Protein AF-A0A8S8YMD8-F1 (afdb_monomer)

Solvent-accessible surface area (backbone atoms only — not comparable to full-atom values): 17258 Å² total; per-residue (Å²): 132,67,60,72,62,53,52,51,56,40,32,57,71,50,72,46,97,69,80,52,96,62,76,87,80,75,100,67,74,58,18,79,80,52,62,78,76,65,63,56,61,54,49,46,31,32,65,52,72,49,71,72,47,75,28,52,27,56,71,46,77,35,36,47,41,74,41,60,60,48,33,34,64,67,26,74,32,57,51,68,61,40,36,75,75,64,51,51,42,28,77,85,70,44,75,53,79,56,45,82,48,50,27,71,52,55,54,47,40,30,26,42,23,52,86,46,36,69,57,50,46,37,50,41,51,39,51,23,51,44,28,40,50,74,65,75,39,77,66,78,64,86,53,87,50,65,71,62,48,46,69,43,54,26,30,39,34,25,71,86,32,34,50,16,34,46,30,28,31,66,34,36,23,91,48,87,34,27,37,28,16,48,64,43,41,19,65,42,74,46,86,58,87,78,43,59,33,29,45,27,50,40,66,46,46,71,76,38,48,40,80,64,4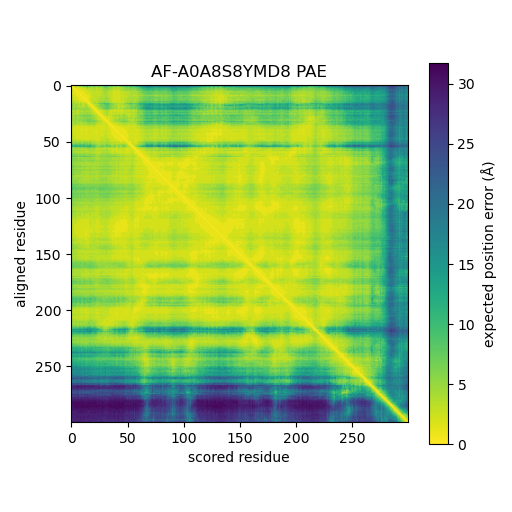9,27,37,63,54,93,70,39,64,41,58,35,72,80,39,73,42,81,70,85,56,77,89,80,38,51,71,68,56,30,64,42,75,69,55,96,66,83,54,68,68,54,62,58,43,48,78,78,46,81,55,77,91,73,48,95,64,77,67,52,23,47,61,76,28,64,88,38,70,95,72,76,93,81,75,95,64,96,70,83,41,70,47,74,68,73,81,116

Mean predicted aligned error: 7.94 Å

Radius of gyration: 22.93 Å; Cα contacts (8 Å, |Δi|>4): 533; chains: 1; bounding box: 64×42×67 Å

Structure (mmCIF, N/CA/C/O backbone):
data_AF-A0A8S8YMD8-F1
#
_entry.id   AF-A0A8S8YMD8-F1
#
loop_
_atom_site.group_PDB
_atom_site.id
_atom_site.type_symbol
_atom_site.label_atom_id
_atom_site.label_alt_id
_atom_site.label_comp_id
_atom_site.label_asym_id
_atom_site.label_entity_id
_atom_site.label_seq_id
_atom_site.pdbx_PDB_ins_code
_atom_site.Cartn_x
_atom_site.Cartn_y
_atom_site.Cartn_z
_atom_site.occupancy
_atom_site.B_iso_or_equiv
_atom_site.auth_seq_id
_atom_site.auth_comp_id
_atom_site.auth_asym_id
_atom_site.auth_atom_id
_atom_site.pdbx_PDB_model_num
ATOM 1 N N . MET A 1 1 ? -18.764 9.727 31.401 1.00 69.31 1 MET A N 1
ATOM 2 C CA . MET A 1 1 ? -19.142 8.765 30.343 1.00 69.31 1 MET A CA 1
ATOM 3 C C . MET A 1 1 ? -18.826 7.371 30.867 1.00 69.31 1 MET A C 1
ATOM 5 O O . MET A 1 1 ? -17.682 7.151 31.248 1.00 69.31 1 MET A O 1
ATOM 9 N N . ASN A 1 2 ? -19.813 6.477 30.976 1.00 86.38 2 ASN A N 1
ATOM 10 C CA . ASN A 1 2 ? -19.586 5.106 31.447 1.00 86.38 2 ASN A CA 1
ATOM 11 C C . ASN A 1 2 ? -19.043 4.253 30.288 1.00 86.38 2 ASN A C 1
ATOM 13 O O . ASN A 1 2 ? -19.801 3.655 29.530 1.00 86.38 2 ASN A O 1
ATOM 17 N N . ILE A 1 3 ? -17.722 4.285 30.088 1.00 84.50 3 ILE A N 1
ATOM 18 C CA . ILE A 1 3 ? -17.068 3.613 28.953 1.00 84.50 3 ILE A CA 1
ATOM 19 C C . ILE A 1 3 ? -17.311 2.092 28.960 1.00 84.50 3 ILE A C 1
ATOM 21 O O . ILE A 1 3 ? -17.648 1.572 27.898 1.00 84.50 3 ILE A O 1
ATOM 25 N N . PRO A 1 4 ? -17.196 1.371 30.097 1.00 86.56 4 PRO A N 1
ATOM 26 C CA . PRO A 1 4 ? -17.475 -0.066 30.137 1.00 86.56 4 PRO A CA 1
ATOM 27 C C . PRO A 1 4 ? -18.871 -0.447 29.628 1.00 86.56 4 PRO A C 1
ATOM 29 O O . PRO A 1 4 ? -18.996 -1.340 28.797 1.00 86.56 4 PRO A O 1
ATOM 32 N N . GLU A 1 5 ? -19.909 0.264 30.066 1.00 90.06 5 GLU A N 1
ATOM 33 C CA . GLU A 1 5 ? -21.299 0.008 29.659 1.00 90.06 5 GLU A CA 1
ATOM 34 C C . GLU A 1 5 ? -21.533 0.304 28.170 1.00 90.06 5 GLU A C 1
ATOM 36 O O . GLU A 1 5 ? -22.201 -0.453 27.459 1.00 90.06 5 GLU A O 1
ATOM 41 N N . LEU A 1 6 ? -20.924 1.383 27.667 1.00 91.12 6 LEU A N 1
ATOM 42 C CA . LEU A 1 6 ? -21.002 1.744 26.256 1.00 91.12 6 LEU A CA 1
ATOM 43 C C . LEU A 1 6 ? -20.314 0.689 25.376 1.00 91.12 6 LEU A C 1
ATOM 45 O O . LEU A 1 6 ? -20.875 0.279 24.361 1.00 91.12 6 LEU A O 1
ATOM 49 N N . LEU A 1 7 ? -19.127 0.220 25.778 1.00 90.81 7 LEU A N 1
ATOM 50 C CA . LEU A 1 7 ? -18.408 -0.851 25.083 1.00 90.81 7 LEU A CA 1
ATOM 51 C C . LEU A 1 7 ? -19.203 -2.156 25.079 1.00 90.81 7 LEU A C 1
ATOM 53 O O . LEU A 1 7 ? -19.237 -2.830 24.054 1.00 90.81 7 LEU A O 1
ATOM 57 N N . GLU A 1 8 ? -19.874 -2.484 26.181 1.00 90.75 8 GLU A N 1
ATOM 58 C CA . GLU A 1 8 ? -20.701 -3.686 26.277 1.00 90.75 8 GLU A CA 1
ATOM 59 C C . GLU A 1 8 ? -21.918 -3.616 25.347 1.00 90.75 8 GLU A C 1
ATOM 61 O O . GLU A 1 8 ? -22.181 -4.544 24.582 1.00 90.75 8 GLU A O 1
ATOM 66 N N . THR A 1 9 ? -22.589 -2.463 25.301 1.00 93.69 9 THR A N 1
ATOM 67 C CA . THR A 1 9 ? -23.687 -2.214 24.354 1.00 93.69 9 THR A CA 1
ATOM 68 C C . THR A 1 9 ? -23.217 -2.368 22.903 1.00 93.69 9 THR A C 1
ATOM 70 O O . THR A 1 9 ? -23.894 -2.985 22.077 1.00 93.69 9 THR A O 1
ATOM 73 N N . LYS A 1 10 ? -22.032 -1.833 22.575 1.00 93.75 10 LYS A N 1
ATOM 74 C CA . LYS A 1 10 ? -21.455 -1.940 21.227 1.00 93.75 10 LYS A CA 1
ATOM 75 C C . LYS A 1 10 ? -21.003 -3.359 20.887 1.00 93.75 10 LYS A C 1
ATOM 77 O O . LYS A 1 10 ? -21.210 -3.790 19.756 1.00 93.75 10 LYS A O 1
ATOM 82 N N . ARG A 1 11 ? -20.446 -4.102 21.849 1.00 93.50 11 ARG A N 1
ATOM 83 C CA . ARG A 1 11 ? -20.097 -5.525 21.702 1.00 93.50 11 ARG A CA 1
ATOM 84 C C . ARG A 1 11 ? -21.321 -6.341 21.288 1.00 93.50 11 ARG A C 1
ATOM 86 O O . ARG A 1 11 ? -21.233 -7.105 20.329 1.00 93.50 11 ARG A O 1
ATOM 93 N N . ILE A 1 12 ? -22.438 -6.162 21.998 1.00 93.00 12 ILE A N 1
ATOM 94 C CA . ILE A 1 12 ? -23.692 -6.879 21.731 1.00 93.00 12 ILE A CA 1
ATOM 95 C C . ILE A 1 12 ? -24.196 -6.553 20.325 1.00 93.00 12 ILE A C 1
ATOM 97 O O . ILE A 1 12 ? -24.511 -7.468 19.571 1.00 93.00 12 ILE A O 1
ATOM 101 N N . LYS A 1 13 ? -24.196 -5.268 19.940 1.00 93.06 13 LYS A N 1
ATOM 102 C CA . LYS A 1 13 ? -24.608 -4.842 18.594 1.00 93.06 13 LYS A CA 1
ATOM 103 C C . LYS A 1 13 ? -23.768 -5.491 17.486 1.00 93.06 13 LYS A C 1
ATOM 105 O O . LYS A 1 13 ? -24.308 -5.837 16.447 1.00 93.06 13 LYS A O 1
ATOM 110 N N . LEU A 1 14 ? -22.468 -5.673 17.716 1.00 93.06 14 LEU A N 1
ATOM 111 C CA . LEU A 1 14 ? -21.560 -6.332 16.773 1.00 93.06 14 LEU A CA 1
ATOM 112 C C . LEU A 1 14 ? -21.661 -7.868 16.777 1.00 93.06 14 LEU A C 1
ATOM 114 O O . LEU A 1 14 ? -20.951 -8.515 16.006 1.00 93.06 14 LEU A O 1
ATOM 118 N N . GLY A 1 15 ? -22.467 -8.469 17.660 1.00 92.25 15 GLY A N 1
ATOM 119 C CA . GLY A 1 15 ? -22.570 -9.924 17.793 1.00 92.25 15 GLY A CA 1
ATOM 120 C C . GLY A 1 15 ? -21.247 -10.587 18.193 1.00 92.25 15 GLY A C 1
ATOM 121 O O . GLY A 1 15 ? -20.893 -11.636 17.656 1.00 92.25 15 GLY A O 1
ATOM 122 N N . LEU A 1 16 ? -20.461 -9.939 19.060 1.00 91.06 16 LEU A N 1
ATOM 123 C CA . LEU A 1 16 ? -19.185 -10.467 19.561 1.00 91.06 16 LEU A CA 1
ATOM 124 C C . LEU A 1 16 ? -19.374 -11.082 20.945 1.00 91.06 16 LEU A C 1
ATOM 126 O O . LEU A 1 16 ? -19.972 -10.444 21.798 1.00 91.06 16 LEU A O 1
ATOM 130 N N . ASP A 1 17 ? -18.784 -12.241 21.238 1.00 88.88 17 ASP A N 1
ATOM 131 C CA . ASP A 1 17 ? -18.955 -12.892 22.552 1.00 88.88 17 ASP A CA 1
ATOM 132 C C . ASP A 1 17 ? -18.272 -12.146 23.704 1.00 88.88 17 ASP A C 1
ATOM 134 O O . ASP A 1 17 ? -18.753 -12.142 24.834 1.00 88.88 17 ASP A O 1
ATOM 138 N N . ARG A 1 18 ? -17.133 -11.500 23.430 1.00 88.00 18 ARG A N 1
ATOM 139 C CA . ARG A 1 18 ? -16.307 -10.826 24.443 1.00 88.00 18 ARG A CA 1
ATOM 140 C C . ARG A 1 18 ? -15.672 -9.550 23.913 1.00 88.00 18 ARG A C 1
ATOM 142 O O . ARG A 1 18 ? -15.283 -9.481 22.747 1.00 88.00 18 ARG A O 1
ATOM 149 N N . ILE A 1 19 ? -15.494 -8.568 24.796 1.00 85.56 19 ILE A N 1
ATOM 150 C CA . ILE A 1 19 ? -14.665 -7.389 24.517 1.00 85.56 19 ILE A CA 1
ATOM 151 C C . ILE A 1 19 ? -13.187 -7.832 24.457 1.00 85.56 19 ILE A C 1
ATOM 153 O O . ILE A 1 19 ? -12.755 -8.652 25.277 1.00 85.56 19 ILE A O 1
ATOM 157 N N . PRO A 1 20 ? -12.379 -7.311 23.514 1.00 87.56 20 PRO A N 1
ATOM 158 C CA . PRO A 1 20 ? -10.939 -7.547 23.490 1.00 87.56 20 PRO A CA 1
ATOM 159 C C . PRO A 1 20 ? -10.263 -7.158 24.810 1.00 87.56 20 PRO A C 1
ATOM 161 O O . PRO A 1 20 ? -10.553 -6.114 25.390 1.00 87.56 20 PRO A O 1
ATOM 164 N N . LYS A 1 21 ? -9.288 -7.960 25.261 1.00 83.56 21 LYS A N 1
ATOM 165 C CA . LYS A 1 21 ? -8.587 -7.749 26.547 1.00 83.56 21 LYS A CA 1
ATOM 166 C C . LYS A 1 21 ? -7.933 -6.368 26.676 1.00 83.56 21 LYS A C 1
ATOM 168 O O . LYS A 1 21 ? -7.736 -5.884 27.786 1.00 83.56 21 LYS A O 1
ATOM 173 N N . LYS A 1 22 ? -7.527 -5.766 25.556 1.00 86.94 22 LYS A N 1
ATOM 174 C CA . LYS A 1 22 ? -6.898 -4.444 25.503 1.00 86.94 22 LYS A CA 1
ATOM 175 C C . LYS A 1 22 ? -7.609 -3.601 24.454 1.00 86.94 22 LYS A C 1
ATOM 177 O O . LYS A 1 22 ? -7.492 -3.879 23.268 1.00 86.94 22 LYS A O 1
ATOM 182 N N . PHE A 1 23 ? -8.280 -2.547 24.901 1.00 88.44 23 PHE A N 1
ATOM 183 C CA . PHE A 1 23 ? -8.835 -1.501 24.049 1.00 88.44 23 PHE A CA 1
ATOM 184 C C . PHE A 1 23 ? -8.125 -0.190 24.388 1.00 88.44 23 PHE A C 1
ATOM 186 O O . PHE A 1 23 ? -8.203 0.289 25.520 1.00 88.44 23 PHE A O 1
ATOM 193 N N . LYS A 1 24 ? -7.369 0.359 23.434 1.00 88.50 24 LYS A N 1
ATOM 194 C CA . LYS A 1 24 ? -6.626 1.611 23.618 1.00 88.50 24 LYS A CA 1
ATOM 195 C C . LYS A 1 24 ? -7.360 2.736 22.899 1.00 88.50 24 LYS A C 1
ATOM 197 O O . LYS A 1 24 ? -7.538 2.671 21.690 1.00 88.50 24 LYS A O 1
ATOM 202 N N . GLY A 1 25 ? -7.746 3.763 23.648 1.00 88.69 25 GLY A N 1
ATOM 203 C CA . GLY A 1 25 ? -8.233 5.029 23.104 1.00 88.69 25 GLY A CA 1
ATOM 204 C C . GLY A 1 25 ? -7.177 6.129 23.195 1.00 88.69 25 GLY A C 1
ATOM 205 O O . GLY A 1 25 ? -6.103 5.942 23.773 1.00 88.69 25 GLY A O 1
ATOM 206 N N . ILE A 1 26 ? -7.505 7.302 22.658 1.00 88.25 26 ILE A N 1
ATOM 207 C CA . ILE A 1 26 ? -6.700 8.512 22.846 1.00 88.25 26 ILE A CA 1
ATOM 208 C C . ILE A 1 26 ? -7.134 9.261 24.108 1.00 88.25 26 ILE A C 1
ATOM 210 O O . ILE A 1 26 ? -8.308 9.252 24.471 1.00 88.25 26 ILE A O 1
ATOM 214 N N . LYS A 1 27 ? -6.185 9.924 24.785 1.00 86.56 27 LYS A N 1
ATOM 215 C CA . LYS A 1 27 ? -6.457 10.678 26.027 1.00 86.56 27 LYS A CA 1
ATOM 216 C C . LYS A 1 27 ? -7.420 11.851 25.813 1.00 86.56 27 LYS A C 1
ATOM 218 O O . LYS A 1 27 ? -8.137 12.227 26.732 1.00 86.56 27 LYS A O 1
ATOM 223 N N . GLY A 1 28 ? -7.423 12.429 24.615 1.00 87.50 28 GLY A N 1
ATOM 224 C CA . GLY A 1 28 ? -8.302 13.525 24.235 1.00 87.50 28 GLY A CA 1
ATOM 225 C C . GLY A 1 28 ? -8.321 13.699 22.723 1.00 87.50 28 GLY A C 1
ATOM 226 O O . GLY A 1 28 ? -7.316 13.457 22.054 1.00 87.50 28 GLY A O 1
ATOM 227 N N . LEU A 1 29 ? -9.478 14.092 22.195 1.00 88.94 29 LEU A N 1
ATOM 228 C CA . LEU A 1 29 ? -9.663 14.335 20.770 1.00 88.94 29 LEU A CA 1
ATOM 229 C C . LEU A 1 29 ? -8.973 15.649 20.385 1.00 88.94 29 LEU A C 1
ATOM 231 O O . LEU A 1 29 ? -9.185 16.681 21.022 1.00 88.94 29 LEU A O 1
ATOM 235 N N . THR A 1 30 ? -8.142 15.595 19.348 1.00 86.69 30 THR A N 1
ATOM 236 C CA . THR A 1 30 ? -7.363 16.738 18.844 1.00 86.69 30 THR A CA 1
ATOM 237 C C . THR A 1 30 ? -7.962 17.359 17.585 1.00 86.69 30 THR A C 1
ATOM 239 O O . THR A 1 30 ? -7.415 18.334 17.069 1.00 86.69 30 THR A O 1
ATOM 242 N N . SER A 1 31 ? -9.060 16.805 17.068 1.00 87.81 31 SER A N 1
ATOM 243 C CA . SER A 1 31 ? -9.792 17.394 15.952 1.00 87.81 31 SER A CA 1
ATOM 244 C C . SER A 1 31 ? -10.588 18.623 16.388 1.00 87.81 31 SER A C 1
ATOM 246 O O . SER A 1 31 ? -10.929 18.769 17.564 1.00 87.81 31 SER A O 1
ATOM 248 N N . THR A 1 32 ? -10.897 19.502 15.431 1.00 86.38 32 THR A N 1
ATOM 249 C CA . THR A 1 32 ? -11.657 20.739 15.678 1.00 86.38 32 THR A CA 1
ATOM 250 C C . THR A 1 32 ? -13.012 20.439 16.314 1.00 86.38 32 THR A C 1
ATOM 252 O O . THR A 1 32 ? -13.330 20.965 17.375 1.00 86.38 32 THR A O 1
ATOM 255 N N . GLU A 1 33 ? -13.769 19.536 15.691 1.00 87.50 33 GLU A N 1
ATOM 256 C CA . GLU A 1 33 ? -15.134 19.199 16.103 1.00 87.50 33 GLU A CA 1
ATOM 257 C C . GLU A 1 33 ? -15.183 18.224 17.283 1.00 87.50 33 GLU A C 1
ATOM 259 O O . GLU A 1 33 ? -16.228 18.038 17.898 1.00 87.50 33 GLU A O 1
ATOM 264 N N . ARG A 1 34 ? -14.059 17.562 17.593 1.00 88.12 34 ARG A N 1
ATOM 265 C CA . ARG A 1 34 ? -13.974 16.531 18.636 1.00 88.12 34 ARG A CA 1
ATOM 266 C C . ARG A 1 34 ? -15.069 15.462 18.501 1.00 88.12 34 ARG A C 1
ATOM 268 O O . ARG A 1 34 ? -15.582 14.963 19.501 1.00 88.12 34 ARG A O 1
ATOM 275 N N . TYR A 1 35 ? -15.395 15.073 17.267 1.00 89.00 35 TYR A N 1
ATOM 276 C CA . TYR A 1 35 ? -16.201 13.881 17.021 1.00 89.00 35 TYR A CA 1
ATOM 277 C C . TYR A 1 35 ? -15.360 12.626 17.278 1.00 89.00 35 TYR A C 1
ATOM 279 O O . TYR A 1 35 ? -14.296 12.477 16.669 1.00 89.00 35 TYR A O 1
ATOM 287 N N . PRO A 1 36 ? -15.796 11.725 18.175 1.00 89.94 36 PRO A N 1
ATOM 288 C CA . PRO A 1 36 ? -15.148 10.436 18.335 1.00 89.94 36 PRO A CA 1
ATOM 289 C C . PRO A 1 36 ? -15.490 9.522 17.156 1.00 89.94 36 PRO A C 1
ATOM 291 O O . PRO A 1 36 ? -16.605 9.543 16.633 1.00 89.94 36 PRO A O 1
ATOM 294 N N . GLU A 1 37 ? -14.544 8.669 16.774 1.00 92.75 37 GLU A N 1
ATOM 295 C CA . GLU A 1 37 ? -14.843 7.544 15.893 1.00 92.75 37 GLU A CA 1
ATOM 296 C C . GLU A 1 37 ? -15.804 6.558 16.598 1.00 92.75 37 GLU A C 1
ATOM 298 O O . GLU A 1 37 ? -15.677 6.360 17.814 1.00 92.75 37 GLU A O 1
ATOM 303 N N . PRO A 1 38 ? -16.748 5.919 15.876 1.00 93.75 38 PRO A N 1
ATOM 304 C CA . PRO A 1 38 ? -17.585 4.864 16.440 1.00 93.75 38 PRO A CA 1
ATOM 305 C C . PRO A 1 38 ? -16.760 3.785 17.151 1.00 93.75 38 PRO A C 1
ATOM 307 O O . PRO A 1 38 ? -15.833 3.207 16.579 1.00 93.75 38 PRO A O 1
ATOM 310 N N . LEU A 1 39 ? -17.119 3.485 18.403 1.00 93.75 39 LEU A N 1
ATOM 311 C CA . LEU A 1 39 ? -16.386 2.520 19.231 1.00 93.75 39 LEU A CA 1
ATOM 312 C C . LEU A 1 39 ? -16.402 1.114 18.637 1.00 93.75 39 LEU A C 1
ATOM 314 O O . LEU A 1 39 ? -15.455 0.362 18.845 1.00 93.75 39 LEU A O 1
ATOM 318 N N . GLU A 1 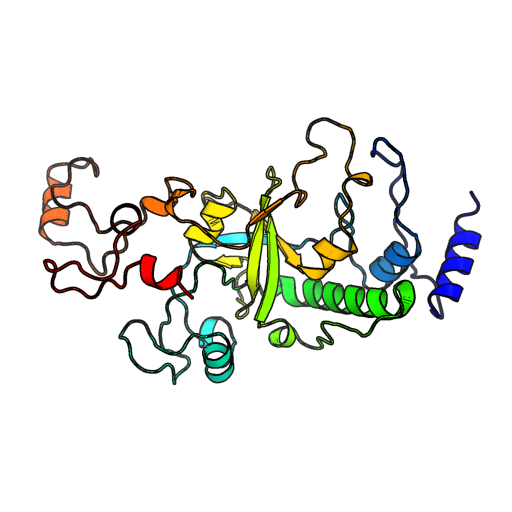40 ? -17.441 0.782 17.872 1.00 95.25 40 GLU A N 1
ATOM 319 C CA . GLU A 1 40 ? -17.552 -0.454 17.109 1.00 95.25 40 GLU A CA 1
ATOM 320 C C . GLU A 1 40 ? -16.301 -0.709 16.248 1.00 95.25 40 GLU A C 1
ATOM 322 O O . GLU A 1 40 ? -15.702 -1.782 16.340 1.00 95.25 40 GLU A O 1
ATOM 327 N N . LYS A 1 41 ? -15.835 0.304 15.498 1.00 95.50 41 LYS A N 1
ATOM 328 C CA . LYS A 1 41 ? -14.610 0.218 14.683 1.00 95.50 41 LYS A CA 1
ATOM 329 C C . LYS A 1 41 ? -13.387 -0.053 15.556 1.00 95.50 41 LYS A C 1
ATOM 331 O O . LYS A 1 41 ? -12.573 -0.919 15.245 1.00 95.50 41 LYS A O 1
ATOM 336 N N . GLY A 1 42 ? -13.277 0.639 16.690 1.00 94.50 42 GLY A N 1
ATOM 337 C CA . GLY A 1 42 ? -12.192 0.428 17.648 1.00 94.50 42 GLY A CA 1
ATOM 338 C C . GLY A 1 42 ? -12.181 -0.982 18.255 1.00 94.50 42 GLY A C 1
ATOM 339 O O . GLY A 1 42 ? -11.107 -1.549 18.452 1.00 94.50 42 GLY A O 1
ATOM 340 N N . ILE A 1 43 ? -13.353 -1.555 18.559 1.00 95.12 43 ILE A N 1
ATOM 341 C CA . ILE A 1 43 ? -13.478 -2.909 19.124 1.00 95.12 43 ILE A CA 1
ATOM 342 C C . ILE A 1 43 ? -12.986 -3.930 18.100 1.00 95.12 43 ILE A C 1
ATOM 344 O O . ILE A 1 43 ? -12.194 -4.806 18.448 1.00 95.12 43 ILE A O 1
ATOM 348 N N . LEU A 1 44 ? -13.400 -3.785 16.839 1.00 95.81 44 LEU A N 1
ATOM 349 C CA . LEU A 1 44 ? -12.941 -4.648 15.755 1.00 95.81 44 LEU A CA 1
ATOM 350 C C . LEU A 1 44 ? -11.428 -4.497 15.531 1.00 95.81 44 LEU A C 1
ATOM 352 O O . LEU A 1 44 ? -10.716 -5.497 15.554 1.00 95.81 44 LEU A O 1
ATOM 356 N N . ARG A 1 45 ? -10.878 -3.274 15.466 1.00 95.62 45 ARG A N 1
ATOM 357 C CA . ARG A 1 45 ? -9.413 -3.087 15.378 1.00 95.62 45 ARG A CA 1
ATOM 358 C C . ARG A 1 45 ? -8.667 -3.749 16.536 1.00 95.62 45 ARG A C 1
ATOM 360 O O . ARG A 1 45 ? -7.656 -4.412 16.321 1.00 95.62 45 ARG A O 1
ATOM 367 N N . ALA A 1 46 ? -9.177 -3.622 17.761 1.00 94.62 46 ALA A N 1
ATOM 368 C CA . ALA A 1 46 ? -8.589 -4.263 18.934 1.00 94.62 46 ALA A CA 1
ATOM 369 C C . ALA A 1 46 ? -8.662 -5.799 18.869 1.00 94.62 46 ALA A C 1
ATOM 371 O O . ALA A 1 46 ? -7.715 -6.465 19.291 1.00 94.62 46 ALA A O 1
ATOM 372 N N . LYS A 1 47 ? -9.740 -6.367 18.308 1.00 95.06 47 LYS A N 1
ATOM 373 C CA . LYS A 1 47 ? -9.877 -7.809 18.043 1.00 95.06 47 LYS A CA 1
ATOM 374 C C . LYS A 1 47 ? -8.786 -8.307 17.089 1.00 95.06 47 LYS A C 1
ATOM 376 O O . LYS A 1 47 ? -8.183 -9.340 17.364 1.00 95.06 47 LYS A O 1
ATOM 381 N N . HIS A 1 48 ? -8.490 -7.541 16.040 1.00 95.31 48 HIS A N 1
ATOM 382 C CA . HIS A 1 48 ? -7.442 -7.848 15.058 1.00 95.31 48 HIS A CA 1
ATOM 383 C C . HIS A 1 48 ? -6.053 -7.312 15.447 1.00 95.31 48 HIS A C 1
ATOM 385 O O . HIS A 1 48 ? -5.125 -7.385 14.648 1.00 95.31 48 HIS A O 1
ATOM 391 N N . ALA A 1 49 ? -5.871 -6.783 16.664 1.00 94.75 49 ALA A N 1
ATOM 392 C CA . ALA A 1 49 ? -4.614 -6.201 17.148 1.00 94.75 49 ALA A CA 1
ATOM 393 C C . ALA A 1 49 ? -4.004 -5.130 16.213 1.00 94.75 49 ALA A C 1
ATOM 395 O O . ALA A 1 49 ? -2.781 -5.035 16.069 1.00 94.75 49 ALA A O 1
ATOM 396 N N . LEU A 1 50 ? -4.850 -4.325 15.570 1.00 95.06 50 LEU A N 1
ATOM 397 C CA . LEU A 1 50 ? -4.435 -3.263 14.655 1.00 95.06 50 LEU A CA 1
ATOM 398 C C . LEU A 1 50 ? -4.368 -1.914 15.380 1.00 95.06 50 LEU A C 1
ATOM 400 O O . LEU A 1 50 ? -5.329 -1.532 16.059 1.00 95.06 50 LEU A O 1
ATOM 404 N N . PRO A 1 51 ? -3.260 -1.165 15.252 1.00 91.94 51 PRO A N 1
ATOM 405 C CA . PRO A 1 51 ? -3.237 0.224 15.669 1.00 91.94 51 PRO A CA 1
ATOM 406 C C . PRO A 1 51 ? -4.046 1.076 14.683 1.00 91.94 51 PRO A C 1
ATOM 408 O O . PRO A 1 51 ? -4.162 0.764 13.502 1.00 91.94 51 PRO A O 1
ATOM 411 N N . CYS A 1 52 ? -4.587 2.183 15.179 1.00 88.31 52 CYS A N 1
ATOM 412 C CA . CYS A 1 52 ? -5.196 3.210 14.347 1.00 88.31 52 CYS A CA 1
ATOM 413 C C . CYS A 1 52 ? -4.212 4.370 14.220 1.00 88.31 52 CYS A C 1
ATOM 415 O O . CYS A 1 52 ? -3.716 4.868 15.236 1.00 88.31 52 CYS A O 1
ATOM 417 N N . PHE A 1 53 ? -3.943 4.808 12.995 1.00 86.88 53 PHE A N 1
ATOM 418 C CA . PHE A 1 53 ? -3.192 6.030 12.752 1.00 86.88 53 PHE A CA 1
ATOM 419 C C . PHE A 1 53 ? -4.132 7.244 12.676 1.00 86.88 53 PHE A C 1
ATOM 421 O O . PHE A 1 53 ? -5.351 7.126 12.850 1.00 86.88 53 PHE A O 1
ATOM 428 N N . LYS A 1 54 ? -3.564 8.440 12.467 1.00 77.31 54 LYS A N 1
ATOM 429 C CA . LYS A 1 54 ? -4.336 9.668 12.234 1.00 77.31 54 LYS A CA 1
ATOM 430 C C . LYS A 1 54 ? -5.430 9.403 11.194 1.00 77.31 54 LYS A C 1
ATOM 432 O O . LYS A 1 54 ? -5.223 8.664 10.239 1.00 77.31 54 LYS A O 1
ATOM 437 N N . ALA A 1 55 ? -6.579 10.042 11.383 1.00 75.56 55 ALA A N 1
ATOM 438 C CA . ALA A 1 55 ? -7.725 9.957 10.484 1.00 75.56 55 ALA A CA 1
ATOM 439 C C . ALA A 1 55 ? -8.394 8.581 10.327 1.00 75.56 55 ALA A C 1
ATOM 441 O O . ALA A 1 55 ? -9.295 8.497 9.507 1.00 75.56 55 ALA A O 1
ATOM 442 N N . GLY A 1 56 ? -8.032 7.556 11.109 1.00 85.31 56 GLY A N 1
ATOM 443 C CA . GLY A 1 56 ? -8.771 6.284 11.141 1.00 85.31 56 GLY A CA 1
ATOM 444 C C . GLY A 1 56 ? -8.126 5.127 10.373 1.00 85.31 56 GLY A C 1
ATOM 445 O O . GLY A 1 56 ? -8.637 4.009 10.437 1.00 85.31 56 GLY A O 1
ATOM 446 N N . THR A 1 57 ? -7.022 5.358 9.663 1.00 91.88 57 THR A N 1
ATOM 447 C CA . THR A 1 57 ? -6.433 4.355 8.764 1.00 91.88 57 THR A CA 1
ATOM 448 C C . THR A 1 57 ? -5.442 3.424 9.463 1.00 91.88 57 THR A C 1
ATOM 450 O O . THR A 1 57 ? -4.854 3.752 10.501 1.00 91.88 57 THR A O 1
ATOM 453 N N . VAL A 1 58 ? -5.232 2.255 8.866 1.00 93.81 58 VAL A N 1
ATOM 454 C CA . VAL A 1 58 ? -4.278 1.227 9.279 1.00 93.81 58 VAL A CA 1
ATOM 455 C C . VAL A 1 58 ? -3.117 1.224 8.289 1.00 93.81 58 VAL A C 1
ATOM 457 O O . VAL A 1 58 ? -3.250 0.779 7.155 1.00 93.81 58 VAL A O 1
ATOM 460 N N . ARG A 1 59 ? -1.963 1.737 8.720 1.00 92.69 59 ARG A N 1
ATOM 461 C CA . ARG A 1 59 ? -0.772 1.872 7.871 1.00 92.69 59 ARG A CA 1
ATOM 462 C C . ARG A 1 59 ? 0.314 0.870 8.231 1.00 92.69 59 ARG A C 1
ATOM 464 O O . ARG A 1 59 ? 0.468 0.557 9.414 1.00 92.69 59 ARG A O 1
ATOM 471 N N . PHE A 1 60 ? 1.067 0.424 7.234 1.00 95.25 60 PHE A N 1
ATOM 472 C CA . PHE A 1 60 ? 2.313 -0.313 7.412 1.00 95.25 60 PHE A CA 1
ATOM 473 C C . PHE A 1 60 ? 3.460 0.476 6.782 1.00 95.25 60 PHE A C 1
ATOM 475 O O . PHE A 1 60 ? 3.406 0.761 5.589 1.00 95.25 60 PHE A O 1
ATOM 482 N N . ASP A 1 61 ? 4.472 0.815 7.576 1.00 94.88 61 ASP A N 1
ATOM 483 C CA . ASP A 1 61 ? 5.606 1.638 7.145 1.00 94.88 61 ASP A CA 1
ATOM 484 C C . ASP A 1 61 ? 6.772 0.725 6.700 1.00 94.88 61 ASP A C 1
ATOM 486 O O . ASP A 1 61 ? 7.087 -0.257 7.382 1.00 94.88 61 ASP A O 1
ATOM 490 N N . MET A 1 62 ? 7.400 1.013 5.555 1.00 94.75 62 MET A N 1
ATOM 491 C CA . MET A 1 62 ? 8.556 0.264 5.038 1.00 94.75 62 MET A CA 1
ATOM 492 C C . MET A 1 62 ? 9.494 1.143 4.206 1.00 94.75 62 MET A C 1
ATOM 494 O O . MET A 1 62 ? 9.059 2.136 3.639 1.00 94.75 62 MET A O 1
ATOM 498 N N . ILE A 1 63 ? 10.767 0.752 4.101 1.00 95.38 63 ILE A N 1
ATOM 499 C CA . ILE A 1 63 ? 11.755 1.454 3.264 1.00 95.38 63 ILE A CA 1
ATOM 500 C C . ILE A 1 63 ? 11.443 1.235 1.784 1.00 95.38 63 ILE A C 1
ATOM 502 O O . ILE A 1 63 ? 11.168 0.102 1.378 1.00 95.38 63 ILE A O 1
ATOM 506 N N . ASP A 1 64 ? 11.563 2.288 0.984 1.00 93.75 64 ASP A N 1
ATOM 507 C CA . ASP A 1 64 ? 11.342 2.245 -0.458 1.00 93.75 64 ASP A CA 1
ATOM 508 C C . ASP A 1 64 ? 12.607 1.895 -1.234 1.00 93.75 64 ASP A C 1
ATOM 510 O O . ASP A 1 64 ? 13.654 2.526 -1.087 1.00 93.75 64 ASP A O 1
ATOM 514 N N . VAL A 1 65 ? 12.497 0.911 -2.126 1.00 95.56 65 VAL A N 1
ATOM 515 C CA . VAL A 1 65 ? 13.564 0.542 -3.057 1.00 95.56 65 VAL A CA 1
ATOM 516 C C . VAL A 1 65 ? 13.043 0.634 -4.494 1.00 95.56 65 VAL A C 1
ATOM 518 O O . VAL A 1 65 ? 12.038 -0.003 -4.828 1.00 95.56 65 VAL A O 1
ATOM 521 N N . PRO A 1 66 ? 13.685 1.427 -5.368 1.00 94.50 66 PRO A N 1
ATOM 522 C CA . PRO A 1 66 ? 13.289 1.524 -6.763 1.00 94.50 66 PRO A CA 1
ATOM 523 C C . PRO A 1 66 ? 13.763 0.304 -7.558 1.00 94.50 66 PRO A C 1
ATOM 525 O O . PRO A 1 66 ? 14.931 -0.080 -7.490 1.00 94.50 66 PRO A O 1
ATOM 528 N N . VAL A 1 67 ? 12.870 -0.270 -8.361 1.00 95.06 67 VAL A N 1
ATOM 529 C CA . VAL A 1 67 ? 13.179 -1.294 -9.371 1.00 95.06 67 VAL A CA 1
ATOM 530 C C . VAL A 1 67 ? 12.370 -1.034 -10.633 1.00 95.06 67 VAL A C 1
ATOM 532 O O . VAL A 1 67 ? 11.294 -0.451 -10.576 1.00 95.06 67 VAL A O 1
ATOM 535 N N . THR A 1 68 ? 12.873 -1.479 -11.776 1.00 93.50 68 THR A N 1
ATOM 536 C CA . THR A 1 68 ? 12.151 -1.410 -13.059 1.00 93.50 68 THR A CA 1
ATOM 537 C C . THR A 1 68 ? 11.775 -2.786 -13.588 1.00 93.50 68 THR A C 1
ATOM 539 O O . THR A 1 68 ? 10.926 -2.896 -14.458 1.00 93.50 68 THR A O 1
ATOM 542 N N . HIS A 1 69 ? 12.387 -3.841 -13.053 1.00 96.31 69 HIS A N 1
ATOM 543 C CA . HIS A 1 69 ? 12.206 -5.208 -13.513 1.00 96.31 69 HIS A CA 1
ATOM 544 C C . HIS A 1 69 ? 12.207 -6.175 -12.337 1.00 96.31 69 HIS A C 1
ATOM 546 O O . HIS A 1 69 ? 12.822 -5.912 -11.299 1.00 96.31 69 HIS A O 1
ATOM 552 N N . PH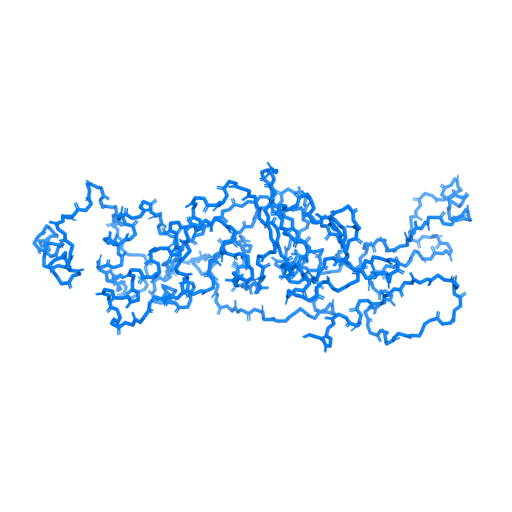E A 1 70 ? 11.564 -7.321 -12.519 1.00 97.88 70 PHE A N 1
ATOM 553 C CA . PHE A 1 70 ? 11.517 -8.389 -11.530 1.00 97.88 70 PHE A CA 1
ATOM 554 C C . PHE A 1 70 ? 11.446 -9.759 -12.211 1.00 97.88 70 PHE A C 1
ATOM 556 O O . PHE A 1 70 ? 11.299 -9.864 -13.427 1.00 97.88 70 PHE A O 1
ATOM 563 N N . ARG A 1 71 ? 11.566 -10.824 -11.416 1.00 98.38 71 ARG A N 1
ATOM 564 C CA . ARG A 1 71 ? 11.299 -12.202 -11.847 1.00 98.38 71 ARG A CA 1
ATOM 565 C C . ARG A 1 71 ? 10.213 -12.780 -10.959 1.00 98.38 71 ARG A C 1
ATOM 567 O O . ARG A 1 71 ? 10.242 -12.556 -9.747 1.00 98.38 71 ARG A O 1
ATOM 574 N N . ALA A 1 72 ? 9.307 -13.570 -11.527 1.00 98.00 72 ALA A N 1
ATOM 575 C CA . ALA A 1 72 ? 8.201 -14.176 -10.784 1.00 98.00 72 ALA A CA 1
ATOM 576 C C . ALA A 1 72 ? 8.692 -14.965 -9.553 1.00 98.00 72 ALA A C 1
ATOM 578 O O . ALA A 1 72 ? 8.151 -14.827 -8.453 1.00 98.00 72 ALA A O 1
ATOM 579 N N . LYS A 1 73 ? 9.805 -15.704 -9.703 1.00 97.69 73 LYS A N 1
ATOM 580 C CA . LYS A 1 73 ? 10.422 -16.468 -8.604 1.00 97.69 73 LYS A CA 1
ATOM 581 C C . LYS A 1 73 ? 10.863 -15.615 -7.411 1.00 97.69 73 LYS A C 1
ATOM 583 O O . LYS A 1 73 ? 10.880 -16.117 -6.293 1.00 97.69 73 LYS A O 1
ATOM 588 N N . ASP A 1 74 ? 11.244 -14.356 -7.638 1.00 97.31 74 ASP A N 1
ATOM 589 C CA . ASP A 1 74 ? 11.794 -13.494 -6.585 1.00 97.31 74 ASP A CA 1
ATOM 590 C C . ASP A 1 74 ? 10.683 -12.913 -5.701 1.00 97.31 74 ASP A C 1
ATOM 592 O O . ASP A 1 74 ? 10.913 -12.633 -4.525 1.00 97.31 74 ASP A O 1
ATOM 596 N N . ILE A 1 75 ? 9.480 -12.761 -6.263 1.00 97.69 75 ILE A N 1
ATOM 597 C CA . ILE A 1 75 ? 8.313 -12.185 -5.584 1.00 97.69 75 ILE A CA 1
ATOM 598 C C . ILE A 1 75 ? 7.311 -13.252 -5.118 1.00 97.69 75 ILE A C 1
ATOM 600 O O . ILE A 1 75 ? 6.291 -12.937 -4.509 1.00 97.69 75 ILE A O 1
ATOM 604 N N . GLY A 1 76 ? 7.583 -14.525 -5.418 1.00 96.38 76 GLY A N 1
ATOM 605 C CA . GLY A 1 76 ? 6.765 -15.663 -5.000 1.00 96.38 76 GLY A CA 1
ATOM 606 C C . GLY A 1 76 ? 5.364 -15.699 -5.611 1.00 96.38 76 GLY A C 1
ATOM 607 O O . GLY A 1 76 ? 4.476 -16.284 -5.011 1.00 96.38 76 GLY A O 1
ATOM 608 N N . THR A 1 77 ? 5.152 -15.072 -6.769 1.00 97.88 77 THR A N 1
ATOM 609 C CA . THR A 1 77 ? 3.870 -15.100 -7.495 1.00 97.88 77 THR A CA 1
ATOM 610 C C . THR A 1 77 ? 4.006 -15.982 -8.726 1.00 97.88 77 THR A C 1
ATOM 612 O O . THR A 1 77 ? 5.046 -15.961 -9.385 1.00 97.88 77 THR A O 1
ATOM 615 N N . SER A 1 78 ? 2.986 -16.792 -9.024 1.00 98.06 78 SER A N 1
ATOM 616 C CA . SER A 1 78 ? 3.039 -17.699 -10.171 1.00 98.06 78 SER A CA 1
ATOM 617 C C . SER A 1 78 ? 3.006 -16.932 -11.496 1.00 98.06 78 SER A C 1
ATOM 619 O O . SER A 1 78 ? 2.495 -15.811 -11.577 1.00 98.06 78 SER A O 1
ATOM 621 N N . VAL A 1 79 ? 3.555 -17.540 -12.549 1.00 98.31 79 VAL A N 1
ATOM 622 C CA . VAL A 1 79 ? 3.559 -16.940 -13.891 1.00 98.31 79 VAL A CA 1
ATOM 623 C C . VAL A 1 79 ? 2.126 -16.743 -14.380 1.00 98.31 79 VAL A C 1
ATOM 625 O O . VAL A 1 79 ? 1.802 -15.684 -14.902 1.00 98.31 79 VAL A O 1
ATOM 628 N N . GLU A 1 80 ? 1.248 -17.714 -14.133 1.00 98.06 80 GLU A N 1
ATOM 629 C CA . GLU A 1 80 ? -0.165 -17.669 -14.512 1.00 98.06 80 GLU A CA 1
ATOM 630 C C . GLU A 1 80 ? -0.860 -16.462 -13.879 1.00 98.06 80 GLU A C 1
ATOM 632 O O . GLU A 1 80 ? -1.509 -15.684 -14.577 1.00 98.06 80 GLU A O 1
ATOM 637 N N . ARG A 1 81 ? -0.645 -16.241 -12.575 1.00 98.00 81 ARG A N 1
ATOM 638 C CA . ARG A 1 81 ? -1.222 -15.097 -11.867 1.00 98.00 81 ARG A CA 1
ATOM 639 C C . ARG A 1 81 ? -0.677 -13.768 -12.387 1.00 98.00 81 ARG A C 1
ATOM 641 O O . ARG A 1 81 ? -1.425 -12.804 -12.506 1.00 98.00 81 ARG A O 1
ATOM 648 N N . LEU A 1 82 ? 0.609 -13.694 -12.725 1.00 98.44 82 LEU A N 1
ATOM 649 C CA . LEU A 1 82 ? 1.194 -12.487 -13.317 1.00 98.44 82 LEU A CA 1
ATOM 650 C C . LEU A 1 82 ? 0.641 -12.211 -14.720 1.00 98.44 82 LEU A C 1
ATOM 652 O O . LEU A 1 82 ? 0.360 -11.056 -15.040 1.00 98.44 82 LEU A O 1
ATOM 656 N N . VAL A 1 83 ? 0.419 -13.249 -15.527 1.00 98.06 83 VAL A N 1
ATOM 657 C CA . VAL A 1 83 ? -0.230 -13.131 -16.840 1.00 98.06 83 VAL A CA 1
ATOM 658 C C . VAL A 1 83 ? -1.663 -12.605 -16.693 1.00 98.06 83 VAL A C 1
ATOM 660 O O . VAL A 1 83 ? -2.035 -11.688 -17.423 1.00 98.06 83 VAL A O 1
ATOM 663 N N . GLU A 1 84 ? -2.437 -13.083 -15.711 1.00 97.94 84 GLU A N 1
ATOM 664 C CA . GLU A 1 84 ? -3.768 -12.533 -15.383 1.00 97.94 84 GLU A CA 1
ATOM 665 C C . GLU A 1 84 ? -3.721 -11.048 -14.986 1.00 97.94 84 GLU A C 1
ATOM 667 O O . GLU A 1 84 ? -4.640 -10.290 -15.290 1.00 97.94 84 GLU A O 1
ATOM 672 N N . LEU A 1 85 ? -2.644 -10.618 -14.322 1.00 97.56 85 LEU A N 1
ATOM 673 C CA . LEU A 1 85 ? -2.417 -9.219 -13.942 1.00 97.56 85 LEU A CA 1
ATOM 674 C C . LEU A 1 85 ? -1.932 -8.337 -15.105 1.00 97.56 85 LEU A C 1
ATOM 676 O O . LEU A 1 85 ? -1.834 -7.116 -14.931 1.00 97.56 85 LEU A O 1
ATOM 680 N N . GLY A 1 86 ? -1.658 -8.934 -16.270 1.00 97.69 86 GLY A N 1
ATOM 681 C CA . GLY A 1 86 ? -1.274 -8.258 -17.508 1.00 97.69 86 GLY A CA 1
ATOM 682 C C . GLY A 1 86 ? 0.185 -8.456 -17.931 1.00 97.69 86 GLY A C 1
ATOM 683 O O . GLY A 1 86 ? 0.578 -7.935 -18.972 1.00 97.69 86 GLY A O 1
ATOM 684 N N . TYR A 1 87 ? 1.002 -9.196 -17.178 1.00 97.31 87 TYR A N 1
ATOM 685 C CA . TYR A 1 87 ? 2.417 -9.444 -17.491 1.00 97.31 87 TYR A CA 1
ATOM 686 C C . TYR A 1 87 ? 2.586 -10.588 -18.497 1.00 97.31 87 TYR A C 1
ATOM 688 O O . TYR A 1 87 ? 2.942 -11.712 -18.140 1.00 97.31 87 TYR A O 1
ATOM 696 N N . THR A 1 88 ? 2.289 -10.300 -19.763 1.00 97.00 88 THR A N 1
ATOM 697 C CA . THR A 1 88 ? 2.196 -11.303 -20.840 1.00 97.00 88 THR A CA 1
ATOM 698 C C . THR A 1 88 ? 3.528 -11.638 -21.513 1.00 97.00 88 THR A C 1
ATOM 700 O O . THR A 1 88 ? 3.669 -12.737 -22.050 1.00 97.00 88 THR A O 1
ATOM 703 N N . HIS A 1 89 ? 4.501 -10.725 -21.481 1.00 95.88 89 HIS A N 1
ATOM 704 C CA . HIS A 1 89 ? 5.790 -10.868 -22.161 1.00 95.88 89 HIS A CA 1
ATOM 705 C C . HIS A 1 89 ? 6.948 -10.447 -21.252 1.00 95.88 89 HIS A C 1
ATOM 707 O O . HIS A 1 89 ? 6.761 -9.669 -20.317 1.00 95.88 89 HIS A O 1
ATOM 713 N N . ASP A 1 90 ? 8.134 -10.980 -21.524 1.00 95.12 90 ASP A N 1
ATOM 714 C CA . ASP A 1 90 ? 9.384 -10.579 -20.884 1.00 95.12 90 ASP A CA 1
ATOM 715 C C . ASP A 1 90 ? 10.049 -9.389 -21.602 1.00 95.12 90 ASP A C 1
ATOM 717 O O . ASP A 1 90 ? 9.529 -8.855 -22.584 1.00 95.12 90 ASP A O 1
ATOM 721 N N . ILE A 1 91 ? 11.215 -8.970 -21.103 1.00 91.75 91 ILE A N 1
ATOM 722 C CA . ILE A 1 91 ? 11.997 -7.854 -21.664 1.00 91.75 91 ILE A CA 1
ATOM 723 C C . ILE A 1 91 ? 12.430 -8.039 -23.125 1.00 91.75 91 ILE A C 1
ATOM 725 O O . ILE A 1 91 ? 12.692 -7.053 -23.809 1.00 91.75 91 ILE A O 1
ATOM 729 N N . ASP A 1 92 ? 12.504 -9.281 -23.606 1.00 92.31 92 ASP A N 1
ATOM 730 C CA . ASP A 1 92 ? 12.889 -9.615 -24.980 1.00 92.31 92 ASP A CA 1
ATOM 731 C C . ASP A 1 92 ? 11.650 -9.761 -25.889 1.00 92.31 92 ASP A C 1
ATOM 733 O O . ASP A 1 92 ? 11.752 -10.187 -27.046 1.00 92.31 92 ASP A O 1
ATOM 737 N N . GLY A 1 93 ? 10.460 -9.438 -25.367 1.00 92.81 93 GLY A N 1
ATOM 738 C CA . GLY A 1 93 ? 9.180 -9.586 -26.051 1.00 92.81 93 GLY A CA 1
ATOM 739 C C . GLY A 1 93 ? 8.732 -11.041 -26.203 1.00 92.81 93 GLY A C 1
ATOM 740 O O . GLY A 1 93 ? 7.838 -11.318 -27.002 1.00 92.81 93 GLY A O 1
ATOM 741 N N . GLN A 1 94 ? 9.342 -11.986 -25.481 1.00 96.12 94 GLN A N 1
ATOM 742 C CA . GLN A 1 94 ? 8.938 -13.390 -25.512 1.00 96.12 94 GLN A CA 1
ATOM 743 C C . GLN A 1 94 ? 7.785 -13.640 -24.536 1.00 96.12 94 GLN A C 1
ATOM 745 O O . GLN A 1 94 ? 7.743 -13.022 -23.473 1.00 96.12 94 GLN A O 1
ATOM 750 N N . PRO A 1 95 ? 6.860 -14.572 -24.836 1.00 97.94 95 PRO A N 1
ATOM 751 C CA . PRO A 1 95 ? 5.784 -14.921 -23.916 1.00 97.94 95 PRO A CA 1
ATOM 752 C C . PRO A 1 95 ? 6.299 -15.308 -22.523 1.00 97.94 95 PRO A C 1
ATOM 754 O O . PRO A 1 95 ? 7.225 -16.118 -22.379 1.00 97.94 95 PRO A O 1
ATOM 757 N N . HIS A 1 96 ? 5.672 -14.752 -21.490 1.00 96.94 96 HIS A N 1
ATOM 758 C CA . HIS A 1 96 ? 6.010 -15.024 -20.099 1.00 96.94 96 HIS A CA 1
ATOM 759 C C . HIS A 1 96 ? 5.466 -16.401 -19.691 1.00 96.94 96 HIS A C 1
ATOM 761 O O . HIS A 1 96 ? 4.269 -16.599 -19.510 1.00 96.94 96 HIS A O 1
ATOM 767 N N . THR A 1 97 ? 6.363 -17.382 -19.609 1.00 97.62 97 THR A N 1
ATOM 768 C CA . THR A 1 97 ? 6.052 -18.809 -19.415 1.00 97.62 97 THR A CA 1
ATOM 769 C C . THR A 1 97 ? 6.896 -19.470 -18.326 1.00 97.62 97 THR A C 1
ATOM 771 O O . THR A 1 97 ? 6.568 -20.566 -17.879 1.00 97.62 97 THR A O 1
ATOM 774 N N . ARG A 1 98 ? 7.989 -18.835 -17.887 1.00 97.75 98 ARG A N 1
ATOM 775 C CA . ARG A 1 98 ? 8.925 -19.379 -16.897 1.00 97.75 98 ARG A CA 1
ATOM 776 C C . ARG A 1 98 ? 9.220 -18.362 -15.798 1.00 97.75 98 ARG A C 1
ATOM 778 O O . ARG A 1 98 ? 9.419 -17.187 -16.103 1.00 97.75 98 ARG A O 1
ATOM 785 N N . PRO A 1 99 ? 9.365 -18.804 -14.541 1.00 97.88 99 PRO A N 1
ATOM 786 C CA . PRO A 1 99 ? 9.509 -17.894 -13.412 1.00 97.88 99 PRO A CA 1
ATOM 787 C C . PRO A 1 99 ? 10.872 -17.183 -13.327 1.00 97.88 99 PRO A C 1
ATOM 789 O O . PRO A 1 99 ? 11.039 -16.265 -12.522 1.00 97.88 99 PRO A O 1
ATOM 792 N N . GLU A 1 100 ? 11.860 -17.591 -14.129 1.00 98.00 100 GLU A N 1
ATOM 793 C CA . GLU A 1 100 ? 13.176 -16.953 -14.244 1.00 98.00 100 GLU A CA 1
ATOM 794 C C . GLU A 1 100 ? 13.221 -15.796 -15.245 1.00 98.00 100 GLU A C 1
ATOM 796 O O . GLU A 1 100 ? 14.215 -15.063 -15.240 1.00 98.00 100 GLU A O 1
ATOM 801 N N . GLN A 1 101 ? 12.205 -15.654 -16.104 1.00 97.25 101 GLN A N 1
ATOM 802 C CA . GLN A 1 101 ? 12.139 -14.553 -17.062 1.00 97.25 101 GLN A CA 1
ATOM 803 C C . GLN A 1 101 ? 12.095 -13.217 -16.324 1.00 97.25 101 GLN A C 1
ATOM 805 O O . GLN A 1 101 ? 11.474 -13.088 -15.267 1.00 97.25 101 GLN A O 1
ATOM 810 N N . ILE A 1 102 ? 12.804 -12.240 -16.881 1.00 97.19 102 ILE A N 1
ATOM 811 C CA . ILE A 1 102 ? 12.819 -10.876 -16.371 1.00 97.19 102 ILE A CA 1
ATOM 812 C C . ILE A 1 102 ? 11.681 -10.134 -17.055 1.00 97.19 102 ILE A C 1
ATOM 814 O O . ILE A 1 102 ? 11.634 -10.078 -18.280 1.00 97.19 102 ILE A O 1
ATOM 818 N N . VAL A 1 103 ? 10.782 -9.568 -16.264 1.00 95.81 103 VAL A N 1
ATOM 819 C CA . VAL A 1 103 ? 9.620 -8.822 -16.746 1.00 95.81 103 VAL A CA 1
ATOM 820 C C . VAL A 1 103 ? 9.725 -7.381 -16.265 1.00 95.81 103 VAL A C 1
ATOM 822 O O . VAL A 1 103 ? 10.201 -7.125 -15.154 1.00 95.81 103 VAL A O 1
ATOM 825 N N . GLU A 1 104 ? 9.323 -6.442 -17.116 1.00 95.69 104 GLU A N 1
ATOM 826 C CA . GLU A 1 104 ? 9.248 -5.020 -16.783 1.00 95.69 104 GLU A CA 1
ATOM 827 C C . GLU A 1 104 ? 8.097 -4.768 -15.804 1.00 95.69 104 GLU A C 1
ATOM 829 O O . GLU A 1 104 ? 6.989 -5.252 -16.004 1.00 95.69 104 GLU A O 1
ATOM 834 N N . LEU A 1 105 ? 8.364 -4.040 -14.720 1.00 96.44 105 LEU A N 1
ATOM 835 C CA . LEU A 1 105 ? 7.392 -3.720 -13.678 1.00 96.44 105 LEU A CA 1
ATOM 836 C C . LEU A 1 105 ? 6.474 -2.582 -14.136 1.00 96.44 105 LEU A C 1
ATOM 838 O O . LEU A 1 105 ? 6.958 -1.490 -14.438 1.00 96.44 105 LEU A O 1
ATOM 842 N N . TYR A 1 106 ? 5.154 -2.783 -14.090 1.00 96.06 106 TYR A N 1
ATOM 843 C CA . TYR A 1 106 ? 4.223 -1.695 -14.382 1.00 96.06 106 TYR A CA 1
ATOM 844 C C . TYR A 1 106 ? 4.343 -0.550 -13.358 1.00 96.06 106 TYR A C 1
ATOM 846 O O . TYR A 1 106 ? 4.566 -0.800 -12.170 1.00 96.06 106 TYR A O 1
ATOM 854 N N . PRO A 1 107 ? 4.140 0.721 -13.758 1.00 94.44 107 PRO A N 1
ATOM 855 C CA . PRO A 1 107 ? 4.519 1.870 -12.949 1.00 94.44 107 PRO A CA 1
ATOM 856 C C . PRO A 1 107 ? 3.838 1.942 -11.593 1.00 94.44 107 PRO A C 1
ATOM 858 O O . PRO A 1 107 ? 4.446 2.461 -10.672 1.00 94.44 107 PRO A O 1
ATOM 861 N N . GLN A 1 108 ? 2.602 1.458 -11.458 1.00 96.88 108 GLN A N 1
ATOM 862 C CA . GLN A 1 108 ? 1.841 1.486 -10.203 1.00 96.88 108 GLN A CA 1
ATOM 863 C C . GLN A 1 108 ? 1.762 0.120 -9.513 1.00 96.88 108 GLN A C 1
ATOM 865 O O . GLN A 1 108 ? 1.025 -0.025 -8.538 1.00 96.88 108 GLN A O 1
ATOM 870 N N . ASP A 1 109 ? 2.528 -0.869 -9.964 1.00 98.38 109 ASP A N 1
ATOM 871 C CA . ASP A 1 109 ? 2.625 -2.155 -9.285 1.00 98.38 109 ASP A CA 1
ATOM 872 C C . ASP A 1 109 ? 3.721 -2.125 -8.209 1.00 98.38 109 ASP A C 1
ATOM 874 O O . ASP A 1 109 ? 4.751 -1.456 -8.340 1.00 98.38 109 ASP A O 1
ATOM 878 N N . PHE A 1 110 ? 3.473 -2.826 -7.103 1.00 98.19 110 PHE A N 1
ATOM 879 C CA . PHE A 1 110 ? 4.312 -2.790 -5.910 1.00 98.19 110 PHE A CA 1
ATOM 880 C C . PHE A 1 110 ? 4.494 -4.179 -5.304 1.00 98.19 110 PHE A C 1
ATOM 882 O O . PHE A 1 110 ? 3.578 -5.005 -5.271 1.00 98.19 110 PHE A O 1
ATOM 889 N N . ILE A 1 111 ? 5.699 -4.422 -4.797 1.00 98.50 111 ILE A N 1
ATOM 890 C CA . ILE A 1 111 ? 6.113 -5.673 -4.165 1.00 98.50 111 ILE A CA 1
ATOM 891 C C . ILE A 1 111 ? 6.487 -5.346 -2.711 1.00 98.50 111 ILE A C 1
ATOM 893 O O . ILE A 1 111 ? 7.639 -4.995 -2.428 1.00 98.50 111 ILE A O 1
ATOM 897 N N . PRO A 1 112 ? 5.529 -5.406 -1.771 1.00 97.94 112 PRO A N 1
ATOM 898 C CA . PRO A 1 112 ? 5.795 -5.178 -0.355 1.00 97.94 112 PRO A CA 1
ATOM 899 C C . PRO A 1 112 ? 6.708 -6.246 0.267 1.00 97.94 112 PRO A C 1
ATOM 901 O O . PRO A 1 112 ? 6.878 -7.358 -0.240 1.00 97.94 112 PRO A O 1
ATOM 904 N N . SER A 1 113 ? 7.267 -5.916 1.433 1.00 97.44 113 SER A N 1
ATOM 905 C CA . SER A 1 113 ? 7.984 -6.878 2.275 1.00 97.44 113 SER A CA 1
ATOM 906 C C . SER A 1 113 ? 7.039 -7.944 2.834 1.00 97.44 113 SER A C 1
ATOM 908 O O . SER A 1 113 ? 5.950 -7.616 3.307 1.00 97.44 113 SER A O 1
ATOM 910 N N . ARG A 1 114 ? 7.507 -9.196 2.940 1.00 97.06 114 ARG A N 1
ATOM 911 C CA . ARG A 1 114 ? 6.798 -10.270 3.661 1.00 97.06 114 ARG A CA 1
ATOM 912 C C . ARG A 1 114 ? 6.484 -9.921 5.117 1.00 97.06 114 ARG A C 1
ATOM 914 O O . ARG A 1 114 ? 5.550 -10.449 5.708 1.00 97.06 114 ARG A O 1
ATOM 921 N N . LYS A 1 115 ? 7.220 -8.977 5.715 1.00 96.88 115 LYS A N 1
ATOM 922 C CA . LYS A 1 115 ? 6.921 -8.462 7.062 1.00 96.88 115 LYS A CA 1
ATOM 923 C C . LYS A 1 115 ? 5.560 -7.761 7.153 1.00 96.88 115 LYS A C 1
ATOM 925 O O . LYS A 1 115 ? 5.038 -7.626 8.258 1.00 96.88 115 LYS A O 1
ATOM 930 N N . ALA A 1 116 ? 4.998 -7.322 6.026 1.00 96.50 116 ALA A N 1
ATOM 931 C CA . ALA A 1 116 ? 3.683 -6.699 5.956 1.00 96.50 116 ALA A CA 1
ATOM 932 C C . ALA A 1 116 ? 2.531 -7.713 5.859 1.00 96.50 116 ALA A C 1
ATOM 934 O O . ALA A 1 116 ? 1.390 -7.319 6.078 1.00 96.50 116 ALA A O 1
ATOM 935 N N . GLU A 1 117 ? 2.802 -8.993 5.572 1.00 96.56 117 GLU A N 1
ATOM 936 C CA . GLU A 1 117 ? 1.774 -10.011 5.298 1.00 96.56 117 GLU A CA 1
ATOM 937 C C . GLU A 1 117 ? 0.775 -10.152 6.447 1.00 96.56 117 GLU A C 1
ATOM 939 O O . GLU A 1 117 ? -0.409 -9.882 6.267 1.00 96.56 117 GLU A O 1
ATOM 944 N N . ASP A 1 118 ? 1.248 -10.499 7.650 1.00 96.56 118 ASP A N 1
ATOM 945 C CA . ASP A 1 118 ? 0.389 -10.638 8.837 1.00 96.56 118 ASP A CA 1
ATOM 946 C C . ASP A 1 118 ? -0.415 -9.359 9.103 1.00 96.56 118 ASP A C 1
ATOM 948 O O . ASP A 1 118 ? -1.591 -9.398 9.466 1.00 96.56 118 ASP A O 1
ATOM 952 N N . TYR A 1 119 ? 0.217 -8.205 8.902 1.00 96.38 119 TYR A N 1
ATOM 953 C CA . TYR A 1 119 ? -0.398 -6.923 9.190 1.00 96.38 119 TYR A CA 1
ATOM 954 C C . TYR A 1 119 ? -1.527 -6.593 8.206 1.00 96.38 119 TYR A C 1
ATOM 956 O O . TYR A 1 119 ? -2.621 -6.216 8.630 1.00 96.38 119 TYR A O 1
ATOM 964 N N . LEU A 1 120 ? -1.288 -6.773 6.905 1.00 97.62 120 LEU A N 1
ATOM 965 C CA . LEU A 1 120 ? -2.277 -6.534 5.856 1.00 97.62 120 LEU A CA 1
ATOM 966 C C . LEU A 1 120 ? -3.375 -7.600 5.851 1.00 97.62 120 LEU A C 1
ATOM 968 O O . LEU A 1 120 ? -4.533 -7.258 5.631 1.00 97.62 120 LEU A O 1
ATOM 972 N N . LEU A 1 121 ? -3.061 -8.852 6.196 1.00 98.12 121 LEU A N 1
ATOM 973 C CA . LEU A 1 121 ? -4.068 -9.896 6.391 1.00 98.12 121 LEU A CA 1
ATOM 974 C C . LEU A 1 121 ? -5.011 -9.545 7.536 1.00 98.12 121 LEU A C 1
ATOM 976 O O . LEU A 1 121 ? -6.229 -9.551 7.360 1.00 98.12 121 LEU A O 1
ATOM 980 N N . ARG A 1 122 ? -4.475 -9.138 8.692 1.00 98.00 122 ARG A N 1
ATOM 981 C CA . ARG A 1 122 ? -5.312 -8.673 9.806 1.00 98.00 122 ARG A CA 1
ATOM 982 C C . ARG A 1 122 ? -6.125 -7.436 9.433 1.00 98.00 122 ARG A C 1
ATOM 984 O O . ARG A 1 122 ? -7.278 -7.351 9.850 1.00 98.00 122 ARG A O 1
ATOM 991 N N . ALA A 1 123 ? -5.562 -6.511 8.652 1.00 97.94 123 ALA A N 1
ATOM 992 C CA . ALA A 1 123 ? -6.281 -5.344 8.140 1.00 97.94 123 ALA A CA 1
ATOM 993 C C . ALA A 1 123 ? -7.430 -5.734 7.197 1.00 97.94 123 ALA A C 1
ATOM 995 O O . ALA A 1 123 ? -8.535 -5.230 7.368 1.00 97.94 123 ALA A O 1
ATOM 996 N N . SER A 1 124 ? -7.207 -6.668 6.271 1.00 98.31 124 SER A N 1
ATOM 997 C CA . SER A 1 124 ? -8.241 -7.168 5.357 1.00 98.31 124 SER A CA 1
ATOM 998 C C . SER A 1 124 ? -9.386 -7.860 6.106 1.00 98.31 124 SER A C 1
ATOM 1000 O O . SER A 1 124 ? -10.543 -7.490 5.928 1.00 98.31 124 SER A O 1
ATOM 1002 N N . ALA A 1 125 ? -9.068 -8.738 7.065 1.00 98.38 125 ALA A N 1
ATOM 1003 C CA . ALA A 1 125 ? -10.059 -9.398 7.911 1.00 98.38 125 ALA A CA 1
ATOM 1004 C C . ALA A 1 125 ? -10.845 -8.402 8.781 1.00 98.38 125 ALA A C 1
ATOM 1006 O O . ALA A 1 125 ? -12.045 -8.564 8.993 1.00 98.38 125 ALA A O 1
ATOM 1007 N N . PHE A 1 126 ? -10.184 -7.348 9.271 1.00 97.94 126 PHE A N 1
ATOM 1008 C CA . PHE A 1 126 ? -10.857 -6.253 9.968 1.00 97.94 126 PHE A CA 1
ATOM 1009 C C . PHE A 1 126 ? -11.862 -5.534 9.063 1.00 97.94 126 PHE A C 1
ATOM 1011 O O . PHE A 1 126 ? -12.961 -5.227 9.523 1.00 97.94 126 PHE A O 1
ATOM 1018 N N . ILE A 1 127 ? -11.501 -5.258 7.807 1.00 98.31 127 ILE A N 1
ATOM 1019 C CA . ILE A 1 127 ? -12.386 -4.591 6.847 1.00 98.31 127 ILE A CA 1
ATOM 1020 C C . ILE A 1 127 ? -13.596 -5.474 6.535 1.00 98.31 127 ILE A C 1
ATOM 1022 O O . ILE A 1 127 ? -14.716 -4.974 6.57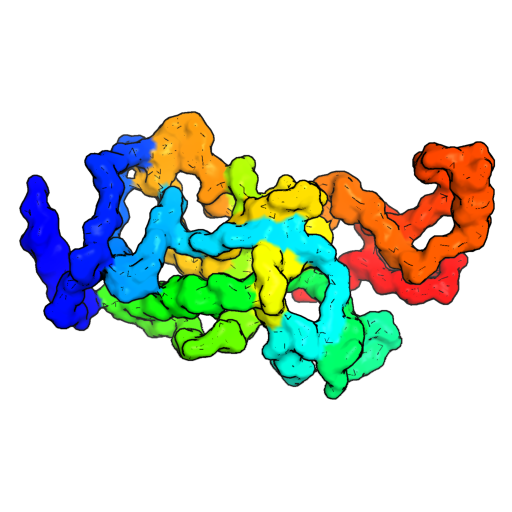2 1.00 98.31 127 ILE A O 1
ATOM 1026 N N . ASP A 1 128 ? -13.398 -6.773 6.322 1.00 98.56 128 ASP A N 1
ATOM 1027 C CA . ASP A 1 128 ? -14.496 -7.713 6.072 1.00 98.56 128 ASP A CA 1
ATOM 1028 C C . ASP A 1 128 ? -15.448 -7.807 7.269 1.00 98.56 128 ASP A C 1
ATOM 1030 O O . ASP A 1 128 ? -16.662 -7.674 7.123 1.00 98.56 128 ASP A O 1
ATOM 1034 N N . GLU A 1 129 ? -14.918 -7.949 8.489 1.00 97.69 129 GLU A N 1
ATOM 1035 C CA . GLU A 1 129 ? -15.760 -7.945 9.688 1.00 97.69 129 GLU A CA 1
ATOM 1036 C C . GLU A 1 129 ? -16.463 -6.603 9.907 1.00 97.69 129 GLU A C 1
ATOM 1038 O O . GLU A 1 129 ? -17.574 -6.570 10.439 1.00 97.69 129 GLU A O 1
ATOM 1043 N N . LEU A 1 130 ? -15.835 -5.495 9.515 1.00 98.06 130 LEU A N 1
ATOM 1044 C CA . LEU A 1 130 ? -16.438 -4.172 9.577 1.00 98.06 130 LEU A CA 1
ATOM 1045 C C . LEU A 1 130 ? -17.597 -4.043 8.579 1.00 98.06 130 LEU A C 1
ATOM 1047 O O . LEU A 1 130 ? -18.654 -3.537 8.956 1.00 98.06 130 LEU A O 1
ATOM 1051 N N . LEU A 1 131 ? -17.427 -4.516 7.343 1.00 98.44 131 LEU A N 1
ATOM 1052 C CA . LEU A 1 131 ? -18.484 -4.552 6.331 1.00 98.44 131 LEU A CA 1
ATOM 1053 C C . LEU A 1 131 ? -19.686 -5.358 6.829 1.00 98.44 131 LEU A C 1
ATOM 1055 O O . LEU A 1 131 ? -20.790 -4.823 6.899 1.00 98.44 131 LEU A O 1
ATOM 1059 N N . VAL A 1 132 ? -19.452 -6.580 7.303 1.00 98.06 132 VAL A N 1
ATOM 1060 C CA . VAL A 1 132 ? -20.522 -7.477 7.756 1.00 98.06 132 VAL A CA 1
ATOM 1061 C C . VAL A 1 132 ? -21.194 -6.963 9.029 1.00 98.06 132 VAL A C 1
ATOM 1063 O O . VAL A 1 132 ? -22.408 -6.800 9.084 1.00 98.06 132 VAL A O 1
ATOM 1066 N N . ARG A 1 133 ? -20.424 -6.691 10.090 1.00 97.00 133 ARG A N 1
ATOM 1067 C CA . ARG A 1 133 ? -20.995 -6.464 11.432 1.00 97.00 133 ARG A CA 1
ATOM 1068 C C . ARG A 1 133 ? -21.445 -5.029 11.679 1.00 97.00 133 ARG A C 1
ATOM 1070 O O . ARG A 1 133 ? -22.246 -4.798 12.584 1.00 97.00 133 ARG A O 1
ATOM 1077 N N . PHE A 1 134 ? -20.879 -4.054 10.968 1.00 97.00 134 PHE A N 1
ATOM 1078 C CA . PHE A 1 134 ? -21.182 -2.638 11.188 1.00 97.00 134 PHE A CA 1
ATOM 1079 C C . PHE A 1 134 ? -21.965 -2.011 10.037 1.00 97.00 134 PHE A C 1
ATOM 1081 O O . PHE A 1 134 ? -22.812 -1.156 10.302 1.00 97.00 134 PHE A O 1
ATOM 1088 N N . TYR A 1 135 ? -21.693 -2.421 8.797 1.00 97.31 135 TYR A N 1
ATOM 1089 C CA . TYR A 1 135 ? -22.342 -1.869 7.608 1.00 97.31 135 TYR A CA 1
ATOM 1090 C C . TYR A 1 135 ? -23.429 -2.765 7.004 1.00 97.31 135 TYR A C 1
ATOM 1092 O O . TYR A 1 135 ? -24.161 -2.264 6.156 1.00 97.31 135 TYR A O 1
ATOM 1100 N N . ASP A 1 136 ? -23.576 -4.014 7.463 1.00 96.94 136 ASP A N 1
ATOM 1101 C CA . ASP A 1 136 ? -24.541 -4.989 6.926 1.00 96.94 136 ASP A CA 1
ATOM 1102 C C . ASP A 1 136 ? -24.324 -5.247 5.421 1.00 96.94 136 ASP A C 1
ATOM 1104 O O . ASP A 1 136 ? -25.240 -5.198 4.604 1.00 96.94 136 ASP A O 1
ATOM 1108 N N . MET A 1 137 ? -23.055 -5.444 5.045 1.00 98.25 137 MET A N 1
ATOM 1109 C CA . MET A 1 137 ? -22.604 -5.692 3.674 1.00 98.25 137 MET A CA 1
ATOM 1110 C C . MET A 1 137 ? -21.823 -7.005 3.582 1.00 98.25 137 MET A C 1
ATOM 1112 O O . MET A 1 137 ? -21.260 -7.472 4.572 1.00 98.25 137 MET A O 1
ATOM 1116 N N . GLU A 1 138 ? -21.739 -7.563 2.377 1.00 98.19 138 GLU A N 1
ATOM 1117 C CA . GLU A 1 138 ? -20.884 -8.719 2.091 1.00 98.19 138 GLU A CA 1
ATOM 1118 C C . GLU A 1 138 ? -19.395 -8.400 2.350 1.00 98.19 138 GLU A C 1
ATOM 1120 O O . GLU A 1 138 ? -18.974 -7.244 2.186 1.00 98.19 138 GLU A O 1
ATOM 1125 N N . PRO A 1 139 ? -18.583 -9.397 2.751 1.00 98.12 139 PRO A N 1
ATOM 1126 C CA . PRO A 1 139 ? -17.135 -9.235 2.845 1.00 98.12 139 PRO A CA 1
ATOM 1127 C C . PRO A 1 139 ? -16.529 -8.943 1.462 1.00 98.12 139 PRO A C 1
ATOM 1129 O O . PRO A 1 139 ? -17.116 -9.262 0.429 1.00 98.12 139 PRO A O 1
ATOM 1132 N N . PHE A 1 140 ? -15.353 -8.313 1.436 1.00 98.38 140 PHE A N 1
ATOM 1133 C CA . PHE A 1 140 ? -14.700 -7.894 0.194 1.00 98.38 140 PHE A CA 1
ATOM 1134 C C . PHE A 1 140 ? -13.415 -8.667 -0.104 1.00 98.38 140 PHE A C 1
ATOM 1136 O O . PHE A 1 140 ? -13.190 -9.038 -1.253 1.00 98.38 140 PHE A O 1
ATOM 1143 N N . TYR A 1 141 ? -12.541 -8.851 0.889 1.00 98.19 141 TYR A N 1
ATOM 1144 C CA . TYR A 1 141 ? -11.232 -9.468 0.671 1.00 98.19 141 TYR A CA 1
ATOM 1145 C C . TYR A 1 141 ? -11.292 -10.989 0.781 1.00 98.19 141 TYR A C 1
ATOM 1147 O O . TYR A 1 141 ? -10.713 -11.679 -0.049 1.00 98.19 141 TYR A O 1
ATOM 1155 N N . GLU A 1 142 ? -11.925 -11.506 1.837 1.00 97.88 142 GLU A N 1
ATOM 1156 C CA . GLU A 1 142 ? -11.975 -12.935 2.181 1.00 97.88 142 GLU A CA 1
ATOM 1157 C C . GLU A 1 142 ? -10.589 -13.622 2.190 1.00 97.88 142 GLU A C 1
ATOM 1159 O O . GLU A 1 142 ? -10.468 -14.842 2.043 1.00 97.88 142 GLU A O 1
ATOM 1164 N N . ALA A 1 143 ? -9.532 -12.830 2.402 1.00 97.75 143 ALA A N 1
ATOM 1165 C CA . ALA A 1 143 ? -8.146 -13.255 2.290 1.00 97.75 143 ALA A CA 1
ATOM 1166 C C . ALA A 1 143 ? -7.739 -14.149 3.469 1.00 97.75 143 ALA A C 1
ATOM 1168 O O . ALA A 1 143 ? -7.906 -13.796 4.641 1.00 97.75 143 ALA A O 1
ATOM 1169 N N . LYS A 1 144 ? -7.160 -15.312 3.162 1.00 97.25 144 LYS A N 1
ATOM 1170 C CA . LYS A 1 144 ? -6.660 -16.289 4.145 1.00 97.25 144 LYS A CA 1
ATOM 1171 C C . LYS A 1 144 ? -5.139 -16.317 4.185 1.00 97.25 144 LYS A C 1
ATOM 1173 O O . LYS A 1 144 ? -4.553 -16.623 5.222 1.00 97.25 144 LYS A O 1
ATOM 1178 N N . THR A 1 145 ? -4.513 -16.008 3.060 1.00 97.56 145 THR A N 1
ATOM 1179 C CA . THR A 1 145 ? -3.072 -16.006 2.845 1.00 97.56 145 THR A CA 1
ATOM 1180 C C . THR A 1 145 ? -2.647 -14.714 2.166 1.00 97.56 145 THR A C 1
ATOM 1182 O O . THR A 1 145 ? -3.447 -14.033 1.530 1.00 97.56 145 THR A O 1
ATOM 1185 N N . ALA A 1 146 ? -1.371 -14.359 2.304 1.00 95.56 146 ALA A N 1
ATOM 1186 C CA . ALA A 1 146 ? -0.820 -13.158 1.687 1.00 95.56 146 ALA A CA 1
ATOM 1187 C C . ALA A 1 146 ? -0.972 -13.151 0.157 1.00 95.56 146 ALA A C 1
ATOM 1189 O O . ALA A 1 146 ? -1.131 -12.091 -0.446 1.00 95.56 146 ALA A O 1
ATOM 1190 N N . ASP A 1 147 ? -0.963 -14.329 -0.463 1.00 96.50 147 ASP A N 1
ATOM 1191 C CA . ASP A 1 147 ? -1.129 -14.485 -1.906 1.00 96.50 147 ASP A CA 1
ATOM 1192 C C . ASP A 1 147 ? -2.539 -14.082 -2.367 1.00 96.50 147 ASP A C 1
ATOM 1194 O O . ASP A 1 147 ? -2.688 -13.559 -3.468 1.00 96.50 147 ASP A O 1
ATOM 1198 N N . ASP A 1 148 ? -3.554 -14.196 -1.501 1.00 97.88 148 ASP A N 1
A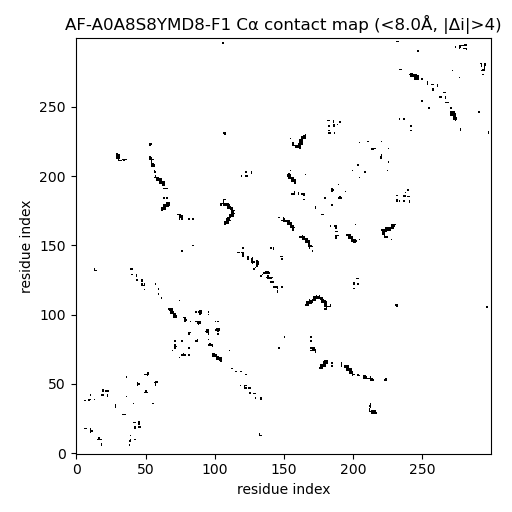TOM 1199 C CA . ASP A 1 148 ? -4.918 -13.734 -1.797 1.00 97.88 148 ASP A CA 1
ATOM 1200 C C . ASP A 1 148 ? -4.988 -12.203 -1.943 1.00 97.88 148 ASP A C 1
ATOM 1202 O O . ASP A 1 148 ? -5.885 -11.679 -2.593 1.00 97.88 148 ASP A O 1
ATOM 1206 N N . LEU A 1 149 ? -4.025 -11.461 -1.377 1.00 98.19 149 LEU A N 1
ATOM 1207 C CA . LEU A 1 149 ? -3.945 -10.004 -1.520 1.00 98.19 149 LEU A CA 1
ATOM 1208 C C . LEU A 1 149 ? -3.280 -9.567 -2.838 1.00 98.19 149 LEU A C 1
ATOM 1210 O O . LEU A 1 149 ? -3.296 -8.378 -3.168 1.00 98.19 149 LEU A O 1
ATOM 1214 N N . VAL A 1 150 ? -2.710 -10.494 -3.614 1.00 98.44 150 VAL A N 1
ATOM 1215 C CA . VAL A 1 150 ? -2.111 -10.194 -4.921 1.00 98.44 150 VAL A CA 1
ATOM 1216 C C . VAL A 1 150 ? -3.202 -9.781 -5.910 1.00 98.44 150 VAL A C 1
ATOM 1218 O O . VAL A 1 150 ? -4.144 -10.520 -6.193 1.00 98.44 150 VAL A O 1
ATOM 1221 N N . GLY A 1 151 ? -3.054 -8.588 -6.479 1.00 98.00 151 GLY A N 1
ATOM 1222 C CA . GLY A 1 151 ? -4.022 -7.931 -7.353 1.00 98.00 151 GLY A CA 1
ATOM 1223 C C . GLY A 1 151 ? -4.907 -6.910 -6.637 1.00 98.00 151 GLY A C 1
ATOM 1224 O O . GLY A 1 151 ? -5.527 -6.084 -7.308 1.00 98.00 151 GLY A O 1
ATOM 1225 N N . HIS A 1 152 ? -4.937 -6.900 -5.301 1.00 98.44 152 HIS A N 1
ATOM 1226 C CA . HIS A 1 152 ? -5.675 -5.882 -4.562 1.00 98.44 152 HIS A CA 1
ATOM 1227 C C . HIS A 1 152 ? -4.952 -4.534 -4.562 1.00 98.44 152 HIS A C 1
ATOM 1229 O O . HIS A 1 152 ? -3.722 -4.434 -4.626 1.00 98.44 152 HIS A O 1
ATOM 1235 N N . LEU A 1 153 ? -5.767 -3.482 -4.481 1.00 98.50 153 LEU A N 1
ATOM 1236 C CA . LEU A 1 153 ? -5.312 -2.104 -4.511 1.00 98.50 153 LEU A CA 1
ATOM 1237 C C . LEU A 1 153 ? -4.998 -1.578 -3.111 1.00 98.50 153 LEU A C 1
ATOM 1239 O O . LEU A 1 153 ? -5.742 -1.786 -2.146 1.00 98.50 153 LEU A O 1
ATOM 1243 N N . CYS A 1 154 ? -3.927 -0.804 -3.053 1.00 98.12 154 CYS A N 1
ATOM 1244 C CA . CYS A 1 154 ? -3.450 -0.088 -1.890 1.00 98.12 154 CYS A CA 1
ATOM 1245 C C . CYS A 1 154 ? -3.224 1.386 -2.236 1.00 98.12 154 CYS A C 1
ATOM 1247 O O . CYS A 1 154 ? -3.179 1.792 -3.397 1.00 98.12 154 CYS A O 1
ATOM 1249 N N . VAL A 1 155 ? -3.054 2.190 -1.199 1.00 97.75 155 VAL A N 1
ATOM 1250 C CA . VAL A 1 155 ? -2.601 3.570 -1.274 1.00 97.75 155 VAL A CA 1
ATOM 1251 C C . VAL A 1 155 ? -1.208 3.621 -0.665 1.00 97.75 155 VAL A C 1
ATOM 1253 O O . VAL A 1 155 ? -1.034 3.316 0.516 1.00 97.75 155 VAL A O 1
ATOM 1256 N N . GLY A 1 156 ? -0.227 4.003 -1.476 1.00 96.75 156 GLY A N 1
ATOM 1257 C CA . GLY A 1 156 ? 1.080 4.427 -0.996 1.00 96.75 156 GLY A CA 1
ATOM 1258 C C . GLY A 1 156 ? 1.023 5.875 -0.542 1.00 96.75 156 GLY A C 1
ATOM 1259 O O . GLY A 1 156 ? 0.506 6.730 -1.264 1.00 96.75 156 GLY A O 1
ATOM 1260 N N . LEU A 1 157 ? 1.542 6.167 0.644 1.00 95.06 157 LEU A N 1
ATOM 1261 C CA . LEU A 1 157 ? 1.537 7.510 1.204 1.00 95.06 157 LEU A CA 1
ATOM 1262 C C . LEU A 1 157 ? 2.876 7.819 1.862 1.00 95.06 157 LEU A C 1
ATOM 1264 O O . LEU A 1 157 ? 3.258 7.181 2.843 1.00 95.06 157 LEU A O 1
ATOM 1268 N N . ALA A 1 158 ? 3.535 8.861 1.369 1.00 93.38 158 ALA A N 1
ATOM 1269 C CA . ALA A 1 158 ? 4.759 9.339 1.975 1.00 93.38 158 ALA A CA 1
ATOM 1270 C C . ALA A 1 158 ? 4.486 10.189 3.225 1.00 93.38 158 ALA A C 1
ATOM 1272 O O . ALA A 1 158 ? 3.611 11.070 3.196 1.00 93.38 158 ALA A O 1
ATOM 1273 N N . PRO A 1 159 ? 5.247 9.994 4.315 1.00 89.06 159 PRO A N 1
ATOM 1274 C CA . PRO A 1 159 ? 5.451 10.995 5.346 1.00 89.06 159 PRO A CA 1
ATOM 1275 C C . PRO A 1 159 ? 5.589 12.415 4.800 1.00 89.06 159 PRO A C 1
ATOM 1277 O O . PRO A 1 159 ? 6.184 12.664 3.758 1.00 89.06 159 PRO A O 1
ATOM 1280 N N . HIS A 1 160 ? 5.021 13.369 5.528 1.00 88.31 160 HIS A N 1
ATOM 1281 C CA . HIS A 1 160 ? 5.005 14.784 5.173 1.00 88.31 160 HIS A CA 1
ATOM 1282 C C . HIS A 1 160 ? 4.326 15.093 3.832 1.00 88.31 160 HIS A C 1
ATOM 1284 O O . HIS A 1 160 ? 4.513 16.177 3.280 1.00 88.31 160 HIS A O 1
ATOM 1290 N N . THR A 1 161 ? 3.469 14.199 3.339 1.00 89.62 161 THR A N 1
ATOM 1291 C CA . THR A 1 161 ? 2.602 14.461 2.187 1.00 89.62 161 THR A CA 1
ATOM 1292 C C . THR A 1 161 ? 1.131 14.244 2.541 1.00 89.62 161 THR A C 1
ATOM 1294 O O . THR A 1 161 ? 0.780 13.828 3.648 1.00 89.62 161 THR A O 1
ATOM 1297 N N . SER A 1 162 ? 0.243 14.605 1.615 1.00 89.62 162 SER A N 1
ATOM 1298 C CA . SER A 1 162 ? -1.202 14.359 1.736 1.00 89.62 162 SER A CA 1
ATOM 1299 C C . SER A 1 162 ? -1.844 13.848 0.440 1.00 89.62 162 SER A C 1
ATOM 1301 O O . SER A 1 162 ? -3.071 13.762 0.331 1.00 89.62 162 SER A O 1
ATOM 1303 N N . GLY A 1 163 ? -1.008 13.516 -0.546 1.00 91.62 163 GLY A N 1
ATOM 1304 C CA . GLY A 1 163 ? -1.406 12.873 -1.791 1.00 91.62 163 GLY A CA 1
ATOM 1305 C C . GLY A 1 163 ? -1.019 11.408 -1.730 1.00 91.62 163 GLY A C 1
ATOM 1306 O O . GLY A 1 163 ? 0.162 11.084 -1.791 1.00 91.62 163 GLY A O 1
ATOM 1307 N N . GLY A 1 164 ? -2.013 10.541 -1.568 1.00 94.94 164 GLY A N 1
ATOM 1308 C CA . GLY A 1 164 ? -1.821 9.111 -1.730 1.00 94.94 164 GLY A CA 1
ATOM 1309 C C . GLY A 1 164 ? -1.703 8.761 -3.209 1.00 94.94 164 GLY A C 1
ATOM 1310 O O . GLY A 1 164 ? -2.326 9.401 -4.056 1.00 94.94 164 GLY A O 1
ATOM 1311 N N . VAL A 1 165 ? -0.933 7.728 -3.522 1.00 96.88 165 VAL A N 1
ATOM 1312 C CA . VAL A 1 165 ? -0.797 7.196 -4.878 1.00 96.88 165 VAL A CA 1
ATOM 1313 C C . VAL A 1 165 ? -1.346 5.780 -4.892 1.00 96.88 165 VAL A C 1
ATOM 1315 O O . VAL A 1 165 ? -0.969 4.952 -4.063 1.00 96.88 165 VAL A O 1
ATOM 1318 N N . LEU A 1 166 ? -2.265 5.510 -5.815 1.00 98.06 166 LEU A N 1
ATOM 1319 C CA . LEU A 1 166 ? -2.844 4.187 -5.986 1.00 98.06 166 LEU A CA 1
ATOM 1320 C C . LEU A 1 166 ? -1.766 3.205 -6.448 1.00 98.06 166 LEU A C 1
ATOM 1322 O O . LEU A 1 166 ? -0.981 3.515 -7.344 1.00 98.06 166 LEU A O 1
ATOM 1326 N N . THR A 1 167 ? -1.759 2.016 -5.863 1.00 98.12 167 THR A N 1
ATOM 1327 C CA . THR A 1 167 ? -0.852 0.939 -6.244 1.00 98.12 167 THR A CA 1
ATOM 1328 C C . THR A 1 167 ? -1.533 -0.418 -6.156 1.00 98.12 167 THR A C 1
ATOM 1330 O O . THR A 1 167 ? -2.538 -0.559 -5.459 1.00 98.12 167 THR A O 1
ATOM 1333 N N . ARG A 1 168 ? -0.996 -1.422 -6.846 1.00 98.62 168 ARG A N 1
ATOM 1334 C CA . ARG A 1 168 ? -1.481 -2.803 -6.828 1.00 98.62 168 ARG A CA 1
ATOM 1335 C C . ARG A 1 168 ? -0.380 -3.738 -6.339 1.00 98.62 168 ARG A C 1
ATOM 1337 O O . ARG A 1 168 ? 0.759 -3.650 -6.789 1.00 98.62 168 ARG A O 1
ATOM 1344 N N . ILE A 1 169 ? -0.720 -4.638 -5.419 1.00 98.56 169 ILE A N 1
ATOM 1345 C CA . ILE A 1 169 ? 0.218 -5.662 -4.941 1.00 98.56 169 ILE A CA 1
ATOM 1346 C C . ILE A 1 169 ? 0.371 -6.726 -6.025 1.00 98.56 169 ILE A C 1
ATOM 1348 O O . ILE A 1 169 ? -0.631 -7.273 -6.478 1.00 98.56 169 ILE A O 1
ATOM 1352 N N . ILE A 1 170 ? 1.602 -7.055 -6.414 1.00 98.62 170 ILE A N 1
ATOM 1353 C CA . ILE A 1 170 ? 1.862 -8.105 -7.419 1.00 98.62 170 ILE A CA 1
ATOM 1354 C C . ILE A 1 170 ? 2.626 -9.315 -6.882 1.00 98.62 170 ILE A C 1
ATOM 1356 O O . ILE A 1 170 ? 2.830 -10.269 -7.621 1.00 98.62 170 ILE A O 1
ATOM 1360 N N . GLY A 1 171 ? 3.060 -9.267 -5.624 1.00 98.19 171 GLY A N 1
ATOM 1361 C CA . GLY A 1 171 ? 3.811 -10.327 -4.959 1.00 98.19 171 GLY A CA 1
ATOM 1362 C C . GLY A 1 171 ? 4.500 -9.813 -3.702 1.00 98.19 171 GLY A C 1
ATOM 1363 O O . GLY A 1 171 ? 4.203 -8.717 -3.231 1.00 98.19 171 GLY A O 1
ATOM 1364 N N . TRP A 1 172 ? 5.444 -10.586 -3.170 1.00 98.31 172 TRP A N 1
ATOM 1365 C CA . TRP A 1 172 ? 6.050 -10.328 -1.865 1.00 98.31 172 TRP A CA 1
ATOM 1366 C C . TRP A 1 172 ? 7.556 -10.579 -1.848 1.00 98.31 172 TRP A C 1
ATOM 1368 O O . TRP A 1 172 ? 8.034 -11.608 -2.325 1.00 98.31 172 TRP A O 1
ATOM 1378 N N . SER A 1 173 ? 8.312 -9.679 -1.218 1.00 96.31 173 SER A N 1
ATOM 1379 C CA . SER A 1 173 ? 9.768 -9.799 -1.099 1.00 96.31 173 SER A CA 1
ATOM 1380 C C . SER A 1 173 ? 10.227 -10.210 0.298 1.00 96.31 173 SER A C 1
ATOM 1382 O O . SER A 1 173 ? 9.744 -9.705 1.311 1.00 96.31 173 SER A O 1
ATOM 1384 N N . ASN A 1 174 ? 11.240 -11.077 0.363 1.00 95.88 174 ASN A N 1
ATOM 1385 C CA . ASN A 1 174 ? 11.891 -11.474 1.617 1.00 95.88 174 ASN A CA 1
ATOM 1386 C C . ASN A 1 174 ? 12.724 -10.345 2.255 1.00 95.88 174 ASN A C 1
ATOM 1388 O O . ASN A 1 174 ? 13.130 -10.455 3.414 1.00 95.88 174 ASN A O 1
ATOM 1392 N N . ALA A 1 175 ? 13.008 -9.267 1.519 1.00 94.19 175 ALA A N 1
ATOM 1393 C CA . ALA A 1 175 ? 13.703 -8.112 2.071 1.00 94.19 175 ALA A CA 1
ATOM 1394 C C . ALA A 1 175 ? 12.802 -7.322 3.031 1.00 94.19 175 ALA A C 1
ATOM 1396 O O . ALA A 1 175 ? 11.579 -7.424 3.005 1.00 94.19 175 ALA A O 1
ATOM 1397 N N . SER A 1 176 ? 13.406 -6.486 3.878 1.00 92.62 176 SER A N 1
ATOM 1398 C CA . SER A 1 176 ? 12.673 -5.587 4.791 1.00 92.62 176 SER A CA 1
ATOM 1399 C C . SER A 1 176 ? 12.269 -4.260 4.135 1.00 92.62 176 SER A C 1
ATOM 1401 O O . SER A 1 176 ? 12.117 -3.262 4.828 1.00 92.62 176 SER A O 1
ATOM 1403 N N . ALA A 1 177 ? 12.145 -4.254 2.810 1.00 95.31 177 ALA A N 1
ATOM 1404 C CA . ALA A 1 177 ? 11.866 -3.083 1.994 1.00 95.31 177 ALA A CA 1
ATOM 1405 C C . ALA A 1 177 ? 10.752 -3.394 0.990 1.00 95.31 177 ALA A C 1
ATOM 1407 O O . ALA A 1 177 ? 10.526 -4.561 0.653 1.00 95.31 177 ALA A O 1
ATOM 1408 N N . GLY A 1 178 ? 10.067 -2.349 0.540 1.00 96.06 178 GLY A N 1
ATOM 1409 C CA . GLY A 1 178 ? 9.077 -2.402 -0.521 1.00 96.06 178 GLY A CA 1
ATOM 1410 C C . GLY A 1 178 ? 9.684 -1.992 -1.853 1.00 96.06 178 GLY A C 1
ATOM 1411 O O . GLY A 1 178 ? 10.364 -0.971 -1.949 1.00 96.06 178 GLY A O 1
ATOM 1412 N N . TYR A 1 179 ? 9.433 -2.788 -2.886 1.00 97.62 179 TYR A N 1
ATOM 1413 C CA . TYR A 1 179 ? 9.937 -2.522 -4.225 1.00 97.62 179 TYR A CA 1
ATOM 1414 C C . TYR A 1 179 ? 8.837 -1.941 -5.095 1.00 97.62 179 TYR A C 1
ATOM 1416 O O . TYR A 1 179 ? 7.725 -2.465 -5.137 1.00 97.62 179 TYR A O 1
ATOM 1424 N N . GLY A 1 180 ? 9.155 -0.876 -5.815 1.00 96.38 180 GLY A N 1
ATOM 1425 C CA . GLY A 1 180 ? 8.221 -0.227 -6.721 1.00 96.38 180 GLY A CA 1
ATOM 1426 C C . GLY A 1 180 ? 8.945 0.482 -7.847 1.00 96.38 180 GLY A C 1
ATOM 1427 O O . GLY A 1 180 ? 10.160 0.692 -7.790 1.00 96.38 180 GLY A O 1
ATOM 1428 N N . HIS A 1 181 ? 8.183 0.869 -8.864 1.00 94.81 181 HIS A N 1
ATOM 1429 C CA . HIS A 1 181 ? 8.733 1.606 -9.987 1.00 94.81 181 HIS A CA 1
ATOM 1430 C C . HIS A 1 181 ? 9.273 2.978 -9.549 1.00 94.81 181 HIS A C 1
ATOM 1432 O O . HIS A 1 181 ? 8.693 3.645 -8.686 1.00 94.81 181 HIS A O 1
ATOM 1438 N N . THR A 1 182 ? 10.355 3.444 -10.179 1.00 91.38 182 THR A N 1
ATOM 1439 C CA . THR A 1 182 ? 10.957 4.769 -9.911 1.00 91.38 182 THR A CA 1
ATOM 1440 C C . THR A 1 182 ? 9.928 5.896 -10.028 1.00 91.38 182 THR A C 1
ATOM 1442 O O . THR A 1 182 ? 9.864 6.780 -9.176 1.00 91.38 182 THR A O 1
ATOM 1445 N N . LEU A 1 183 ? 9.063 5.821 -11.045 1.00 91.50 183 LEU A N 1
ATOM 1446 C CA . LEU A 1 183 ? 7.957 6.762 -11.258 1.00 91.50 183 LEU A CA 1
ATOM 1447 C C . LEU A 1 183 ? 6.955 6.764 -10.092 1.00 91.50 183 LEU A C 1
ATOM 1449 O O . LEU A 1 183 ? 6.489 7.827 -9.691 1.00 91.50 183 LEU A O 1
ATOM 1453 N N . TYR A 1 184 ? 6.647 5.604 -9.508 1.00 94.44 184 TYR A N 1
ATOM 1454 C CA . TYR A 1 184 ? 5.742 5.514 -8.361 1.00 94.44 184 TYR A CA 1
ATOM 1455 C C . TYR A 1 184 ? 6.345 6.113 -7.096 1.00 94.44 184 TYR A C 1
ATOM 1457 O O . TYR A 1 184 ? 5.648 6.790 -6.338 1.00 94.44 184 TYR A O 1
ATOM 1465 N N . HIS A 1 185 ? 7.636 5.911 -6.850 1.00 94.38 185 HIS A N 1
ATOM 1466 C CA . HIS A 1 185 ? 8.336 6.562 -5.738 1.00 94.38 185 HIS A CA 1
ATOM 1467 C C . HIS A 1 185 ? 8.401 8.080 -5.912 1.00 94.38 185 HIS A C 1
ATOM 1469 O O . HIS A 1 185 ? 8.010 8.821 -5.008 1.00 94.38 185 HIS A O 1
ATOM 1475 N N . ALA A 1 186 ? 8.716 8.558 -7.114 1.00 92.44 186 ALA A N 1
ATOM 1476 C CA . ALA A 1 186 ? 8.694 9.987 -7.418 1.00 92.44 186 ALA A CA 1
ATOM 1477 C C . ALA A 1 186 ? 7.299 10.616 -7.285 1.00 92.44 186 ALA A C 1
ATOM 1479 O O . ALA A 1 186 ? 7.173 11.746 -6.811 1.00 92.44 186 ALA A O 1
ATOM 1480 N N . ALA A 1 187 ? 6.240 9.889 -7.654 1.00 92.81 187 ALA A N 1
ATOM 1481 C CA . ALA A 1 187 ? 4.857 10.348 -7.508 1.00 92.81 187 ALA A CA 1
ATOM 1482 C C . ALA A 1 187 ? 4.475 10.601 -6.047 1.00 92.81 187 ALA A C 1
ATOM 1484 O O . ALA A 1 187 ? 3.740 11.541 -5.745 1.00 92.81 187 ALA A O 1
ATOM 1485 N N . LYS A 1 188 ? 5.037 9.804 -5.135 1.00 92.81 188 LYS A N 1
ATOM 1486 C CA . LYS A 1 188 ? 4.907 9.980 -3.686 1.00 92.81 188 LYS A CA 1
ATOM 1487 C C . LYS A 1 188 ? 5.882 11.016 -3.117 1.00 92.81 188 LYS A C 1
ATOM 1489 O O . LYS A 1 188 ? 5.905 11.217 -1.912 1.00 92.81 188 LYS A O 1
ATOM 1494 N N . ARG A 1 189 ? 6.636 11.725 -3.970 1.00 90.88 189 ARG A N 1
ATOM 1495 C CA . ARG A 1 189 ? 7.666 12.712 -3.597 1.00 90.88 189 ARG A CA 1
ATOM 1496 C C . ARG A 1 189 ? 8.854 12.097 -2.845 1.00 90.88 189 ARG A C 1
ATOM 1498 O O . ARG A 1 189 ? 9.378 12.737 -1.938 1.00 90.88 189 ARG A O 1
ATOM 1505 N N . ARG A 1 190 ? 9.276 10.886 -3.226 1.00 91.88 190 ARG A N 1
ATOM 1506 C CA . ARG A 1 190 ? 10.462 10.221 -2.664 1.00 91.88 190 ARG A CA 1
ATOM 1507 C C . ARG A 1 190 ? 11.691 10.295 -3.546 1.00 91.88 190 ARG A C 1
ATOM 1509 O O . ARG A 1 190 ? 11.583 10.237 -4.770 1.00 91.88 190 ARG A O 1
ATOM 1516 N N . ASN A 1 191 ? 12.838 10.393 -2.875 1.00 88.31 191 ASN A N 1
ATOM 1517 C CA . ASN A 1 191 ? 14.171 10.396 -3.468 1.00 88.31 191 ASN A CA 1
ATOM 1518 C C . ASN A 1 191 ? 14.818 9.003 -3.397 1.00 88.31 191 ASN A C 1
ATOM 1520 O O . ASN A 1 191 ? 15.741 8.714 -4.155 1.00 88.31 191 ASN A O 1
ATOM 1524 N N . CYS A 1 192 ? 14.293 8.114 -2.544 1.00 90.69 192 CYS A N 1
ATOM 1525 C CA . CYS A 1 192 ? 14.799 6.753 -2.344 1.00 90.69 192 CYS A CA 1
ATOM 1526 C C . CYS A 1 192 ? 16.245 6.707 -1.812 1.00 90.69 192 CYS A C 1
ATOM 1528 O O . CYS A 1 192 ? 17.000 5.786 -2.123 1.00 90.69 192 CYS A O 1
ATOM 1530 N N . ASP A 1 193 ? 16.631 7.666 -0.970 1.00 90.25 193 ASP A N 1
ATOM 1531 C CA . ASP A 1 193 ? 17.933 7.735 -0.288 1.00 90.25 193 ASP A CA 1
ATOM 1532 C C . ASP A 1 193 ? 17.886 7.178 1.153 1.00 90.25 193 ASP A C 1
ATOM 1534 O O . ASP A 1 193 ? 18.722 7.505 1.997 1.00 90.25 193 ASP A O 1
ATOM 1538 N N . GLY A 1 194 ? 16.925 6.284 1.422 1.00 89.81 194 GLY A N 1
ATOM 1539 C CA . GLY A 1 194 ? 16.599 5.765 2.758 1.00 89.81 194 GLY A CA 1
ATOM 1540 C C . GLY A 1 194 ? 15.205 6.158 3.255 1.00 89.81 194 GLY A C 1
ATOM 1541 O O . GLY A 1 194 ? 14.900 5.966 4.430 1.00 89.81 194 GLY A O 1
ATOM 1542 N N . ASP A 1 195 ? 14.379 6.707 2.364 1.00 91.94 195 ASP A N 1
ATOM 1543 C CA . ASP A 1 195 ? 12.981 7.050 2.606 1.00 91.94 195 ASP A CA 1
ATOM 1544 C C . ASP A 1 195 ? 12.117 5.842 3.021 1.00 91.94 195 ASP A C 1
ATOM 1546 O O . ASP A 1 195 ? 12.304 4.719 2.546 1.00 91.94 195 ASP A O 1
ATOM 1550 N N . GLU A 1 196 ? 11.135 6.101 3.887 1.00 92.69 196 GLU A N 1
ATOM 1551 C CA . GLU A 1 196 ? 10.117 5.133 4.314 1.00 92.69 196 GLU A CA 1
ATOM 1552 C C . GLU A 1 196 ? 8.720 5.584 3.903 1.00 92.69 196 GLU A C 1
ATOM 1554 O O . GLU A 1 196 ? 8.319 6.684 4.283 1.00 92.69 196 GLU A O 1
ATOM 1559 N N . ASP A 1 197 ? 7.933 4.718 3.270 1.00 92.81 197 ASP A N 1
ATOM 1560 C CA . ASP A 1 197 ? 6.542 4.990 2.920 1.00 92.81 197 ASP A CA 1
ATOM 1561 C C . ASP A 1 197 ? 5.546 4.064 3.604 1.00 92.81 197 ASP A C 1
ATOM 1563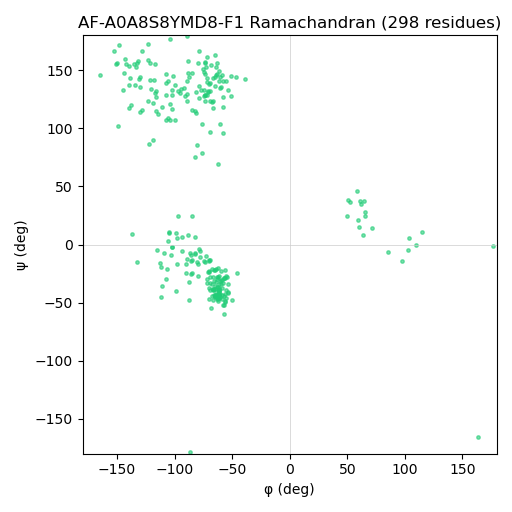 O O . ASP A 1 197 ? 5.838 2.934 4.004 1.00 92.81 197 ASP A O 1
ATOM 1567 N N . ALA A 1 198 ? 4.327 4.582 3.736 1.00 94.00 198 ALA A N 1
ATOM 1568 C CA . ALA A 1 198 ? 3.198 3.852 4.269 1.00 94.00 198 ALA A CA 1
ATOM 1569 C C . ALA A 1 198 ? 2.422 3.163 3.145 1.00 94.00 198 ALA A C 1
ATOM 1571 O O . ALA A 1 198 ? 2.060 3.793 2.150 1.00 94.00 198 ALA A O 1
ATOM 1572 N N . LEU A 1 199 ? 2.073 1.897 3.357 1.00 96.62 199 LEU A N 1
ATOM 1573 C CA . LEU A 1 199 ? 1.115 1.159 2.543 1.00 96.62 199 LEU A CA 1
ATOM 1574 C C . LEU A 1 199 ? -0.187 0.966 3.331 1.00 96.62 199 LEU A C 1
ATOM 1576 O O . LEU A 1 199 ? -0.170 0.519 4.482 1.00 96.62 199 LEU A O 1
ATOM 1580 N N . ILE A 1 200 ? -1.314 1.320 2.716 1.00 96.94 200 ILE A N 1
ATOM 1581 C CA . ILE A 1 200 ? -2.655 1.229 3.308 1.00 96.94 200 ILE A CA 1
ATOM 1582 C C . ILE A 1 200 ? -3.572 0.511 2.316 1.00 96.94 200 ILE A C 1
ATOM 1584 O O . ILE A 1 200 ? -3.551 0.836 1.133 1.00 96.94 200 ILE A O 1
ATOM 1588 N N . LEU A 1 201 ? -4.398 -0.440 2.759 1.00 97.94 201 LEU A N 1
ATOM 1589 C CA . LEU A 1 201 ? -5.402 -1.056 1.881 1.00 97.94 201 LEU A CA 1
ATOM 1590 C C . LEU A 1 201 ? -6.384 0.010 1.373 1.00 97.94 201 LEU A C 1
ATOM 1592 O O . LEU A 1 201 ? -6.878 0.820 2.158 1.00 97.94 201 LEU A O 1
ATOM 1596 N N . LEU A 1 202 ? -6.706 0.006 0.074 1.00 97.94 202 LEU A N 1
ATOM 1597 C CA . LEU A 1 202 ? -7.548 1.055 -0.514 1.00 97.94 202 LEU A CA 1
ATOM 1598 C C . LEU A 1 202 ? -8.904 1.164 0.195 1.00 97.94 202 LEU A C 1
ATOM 1600 O O . LEU A 1 202 ? -9.350 2.264 0.518 1.00 97.94 202 LEU A O 1
ATOM 1604 N N . LEU A 1 203 ? -9.544 0.028 0.475 1.00 97.69 203 LEU A N 1
ATOM 1605 C CA . LEU A 1 203 ? -10.859 0.017 1.106 1.00 97.69 203 LEU A CA 1
ATOM 1606 C C . LEU A 1 203 ? -10.815 0.489 2.569 1.00 97.69 203 LEU A C 1
ATOM 1608 O O . LEU A 1 203 ? -11.775 1.101 3.035 1.00 97.69 203 LEU A O 1
ATOM 1612 N N . ASP A 1 204 ? -9.689 0.303 3.270 1.00 97.00 204 ASP A N 1
ATOM 1613 C CA . ASP A 1 204 ? -9.481 0.897 4.598 1.00 97.00 204 ASP A CA 1
ATOM 1614 C C . ASP A 1 204 ? -9.490 2.425 4.516 1.00 97.00 204 ASP A C 1
ATOM 1616 O O . ASP A 1 204 ? -10.200 3.078 5.284 1.00 97.00 204 ASP A O 1
ATOM 1620 N N . CYS A 1 205 ? -8.770 3.000 3.543 1.00 94.38 205 CYS A N 1
ATOM 1621 C CA . CYS A 1 205 ? -8.825 4.438 3.299 1.00 94.38 205 CYS A CA 1
ATOM 1622 C C . CYS A 1 205 ? -10.263 4.891 3.044 1.00 94.38 205 CYS A C 1
ATOM 1624 O O . CYS A 1 205 ? -10.715 5.833 3.679 1.00 94.38 205 CYS A O 1
ATOM 1626 N N . LEU A 1 206 ? -11.008 4.222 2.165 1.00 95.75 206 LEU A N 1
ATOM 1627 C CA . LEU A 1 206 ? -12.353 4.668 1.792 1.00 95.75 206 LEU A CA 1
ATOM 1628 C C . LEU A 1 206 ? -13.367 4.591 2.948 1.00 95.75 206 LEU A C 1
ATOM 1630 O O . LEU A 1 206 ? -14.200 5.485 3.085 1.00 95.75 206 LEU A O 1
ATOM 1634 N N . LEU A 1 207 ? -13.301 3.553 3.786 1.00 96.25 207 LEU A N 1
ATOM 1635 C CA . LEU A 1 207 ? -14.279 3.326 4.859 1.00 96.25 207 LEU A CA 1
ATOM 1636 C C . LEU A 1 207 ? -13.943 4.037 6.170 1.00 96.25 207 LEU A C 1
ATOM 1638 O O . LEU A 1 207 ? -14.843 4.357 6.956 1.00 96.25 207 LEU A O 1
ATOM 1642 N N . ASN A 1 208 ? -12.653 4.197 6.467 1.00 95.56 208 ASN A N 1
ATOM 1643 C CA . ASN A 1 208 ? -12.200 4.620 7.789 1.00 95.56 208 ASN A CA 1
ATOM 1644 C C . ASN A 1 208 ? -11.595 6.020 7.803 1.00 95.56 208 ASN A C 1
ATOM 1646 O O . ASN A 1 208 ? -11.573 6.640 8.867 1.00 95.56 208 ASN A O 1
ATOM 1650 N N . PHE A 1 209 ? -11.166 6.550 6.655 1.00 94.12 209 PHE A N 1
ATOM 1651 C CA . PHE A 1 209 ? -10.667 7.915 6.584 1.00 94.12 209 PHE A CA 1
ATOM 1652 C C . PHE A 1 209 ? -11.785 8.941 6.799 1.00 94.12 209 PHE A C 1
ATOM 1654 O O . PHE A 1 209 ? -12.825 8.918 6.142 1.00 94.12 209 PHE A O 1
ATOM 1661 N N . SER A 1 210 ? -11.539 9.924 7.665 1.00 91.12 210 SER A N 1
ATOM 1662 C CA . SER A 1 210 ? -12.381 11.117 7.737 1.00 91.12 210 SER A CA 1
ATOM 1663 C C . SER A 1 210 ? -11.581 12.371 8.059 1.00 91.12 210 SER A C 1
ATOM 1665 O O . SER A 1 210 ? -10.824 12.431 9.031 1.00 91.12 210 SER A O 1
ATOM 1667 N N . ARG A 1 211 ? -11.830 13.439 7.289 1.00 90.19 211 ARG A N 1
ATOM 1668 C CA . ARG A 1 211 ? -11.243 14.769 7.527 1.00 90.19 211 ARG A CA 1
ATOM 1669 C C . ARG A 1 211 ? -11.642 15.354 8.881 1.00 90.19 211 ARG A C 1
ATOM 1671 O O . ARG A 1 211 ? -10.886 16.142 9.438 1.00 90.19 211 ARG A O 1
ATOM 1678 N N . VAL A 1 212 ? -12.801 14.962 9.414 1.00 89.69 212 VAL A N 1
ATOM 1679 C CA . VAL A 1 212 ? -13.313 15.420 10.717 1.00 89.69 212 VAL A CA 1
ATOM 1680 C C . VAL A 1 212 ? -12.490 14.846 11.876 1.00 89.69 212 VAL A C 1
ATOM 1682 O O . VAL A 1 212 ? -12.440 15.438 12.952 1.00 89.69 212 VAL A O 1
ATOM 1685 N N . LEU A 1 213 ? -11.798 13.724 11.655 1.00 87.50 213 LEU A N 1
ATOM 1686 C CA . LEU A 1 213 ? -10.916 13.096 12.641 1.00 87.50 213 LEU A CA 1
ATOM 1687 C C . LEU A 1 213 ? -9.489 13.667 12.615 1.00 87.50 213 LEU A C 1
ATOM 1689 O O . LEU A 1 213 ? -8.678 13.323 13.477 1.00 87.50 213 LEU A O 1
ATOM 1693 N N . LEU A 1 214 ? -9.156 14.531 11.648 1.00 89.31 214 LEU A N 1
ATOM 1694 C CA . LEU A 1 214 ? -7.819 15.110 11.552 1.00 89.31 214 LEU A CA 1
ATOM 1695 C C . LEU A 1 214 ? -7.568 16.134 12.670 1.00 89.31 214 LEU A C 1
ATOM 1697 O O . LEU A 1 214 ? -8.451 16.943 12.969 1.00 89.31 214 LEU A O 1
ATOM 1701 N N . PRO A 1 215 ? -6.356 16.160 13.255 1.00 86.50 215 PRO A N 1
ATOM 1702 C CA . PRO A 1 215 ? -5.981 17.177 14.227 1.00 86.50 215 PRO A CA 1
ATOM 1703 C C . PRO A 1 215 ? -6.095 18.597 13.655 1.00 86.50 215 PRO A C 1
ATOM 1705 O O . PRO A 1 215 ? -5.702 18.851 12.515 1.00 86.50 215 PRO A O 1
ATOM 1708 N N . SER A 1 216 ? -6.563 19.544 14.471 1.00 84.44 216 SER A N 1
ATOM 1709 C CA . SER A 1 216 ? -6.692 20.961 14.091 1.00 84.44 216 SER A CA 1
ATOM 1710 C C . SER A 1 216 ? -5.355 21.710 14.026 1.00 84.44 216 SER A C 1
ATOM 1712 O O . SER A 1 216 ? -5.280 22.814 13.488 1.00 84.44 216 SER A O 1
ATOM 1714 N N . ASN A 1 217 ? -4.295 21.133 14.595 1.00 82.31 217 ASN A N 1
ATOM 1715 C CA . ASN A 1 217 ? -2.989 21.774 14.723 1.00 82.31 217 ASN A CA 1
ATOM 1716 C C . ASN A 1 217 ? -2.253 21.845 13.375 1.00 82.31 217 ASN A C 1
ATOM 1718 O O . ASN A 1 217 ? -2.468 21.029 12.474 1.00 82.31 217 ASN A O 1
ATOM 1722 N N . ARG A 1 218 ? -1.326 22.803 13.248 1.00 70.75 218 ARG A N 1
ATOM 1723 C CA . ARG A 1 218 ? -0.479 22.953 12.054 1.00 70.75 218 ARG A CA 1
ATOM 1724 C C . ARG A 1 218 ? 0.309 21.656 11.814 1.00 70.75 218 ARG A C 1
ATOM 1726 O O . ARG A 1 218 ? 0.941 21.146 12.731 1.00 70.75 218 ARG A O 1
ATOM 1733 N N . GLY A 1 219 ? 0.223 21.104 10.602 1.00 74.00 219 GLY A N 1
ATOM 1734 C CA . GLY A 1 219 ? 0.824 19.808 10.252 1.00 74.00 219 GLY A CA 1
ATOM 1735 C C . GLY A 1 219 ? -0.035 18.576 10.578 1.00 74.00 219 GLY A C 1
ATOM 1736 O O . GLY A 1 219 ? 0.297 17.477 10.151 1.00 74.00 219 GLY A O 1
ATOM 1737 N N . GLY A 1 220 ? -1.179 18.733 11.255 1.00 74.12 220 GLY A N 1
ATOM 1738 C CA . GLY A 1 220 ? -2.092 17.625 11.573 1.00 74.12 220 GLY A CA 1
ATOM 1739 C C . GLY A 1 220 ? -2.733 16.962 10.351 1.00 74.12 220 GLY A C 1
ATOM 1740 O O . GLY A 1 220 ? -3.144 15.810 10.426 1.00 74.12 220 GLY A O 1
ATOM 1741 N N . ARG A 1 221 ? -2.785 17.687 9.228 1.00 77.75 221 ARG A N 1
ATOM 1742 C CA . ARG A 1 221 ? -3.316 17.221 7.939 1.00 77.75 221 ARG A CA 1
ATOM 1743 C C . ARG A 1 221 ? -2.295 16.477 7.072 1.00 77.75 221 ARG A C 1
ATOM 1745 O O . ARG A 1 221 ? -2.678 15.941 6.041 1.00 77.75 221 ARG A O 1
ATOM 1752 N N . MET A 1 222 ? -1.026 16.490 7.471 1.00 81.94 222 MET A N 1
ATOM 1753 C CA . MET A 1 222 ? 0.034 15.730 6.811 1.00 81.94 222 MET A CA 1
ATOM 1754 C C . MET A 1 222 ? -0.036 14.269 7.265 1.00 81.94 222 MET A C 1
ATOM 1756 O O . MET A 1 222 ? -0.533 13.986 8.362 1.00 81.94 222 MET A O 1
ATOM 1760 N N . ASP A 1 223 ? 0.486 13.363 6.442 1.00 83.50 223 ASP A N 1
ATOM 1761 C CA . ASP A 1 223 ? 0.459 11.909 6.653 1.00 83.50 223 ASP A CA 1
ATOM 1762 C C . ASP A 1 223 ? -0.962 11.325 6.607 1.00 83.50 223 ASP A C 1
ATOM 1764 O O . ASP A 1 223 ? -1.262 10.324 7.262 1.00 83.50 223 ASP A O 1
ATOM 1768 N N . ALA A 1 224 ? -1.857 11.978 5.864 1.00 88.81 224 ALA A N 1
ATOM 1769 C CA . ALA A 1 224 ? -3.217 11.518 5.638 1.00 88.81 224 ALA A CA 1
ATOM 1770 C C . ALA A 1 224 ? -3.577 11.639 4.148 1.00 88.81 224 ALA A C 1
ATOM 1772 O O . ALA A 1 224 ? -3.269 12.671 3.546 1.00 88.81 224 ALA A O 1
ATOM 1773 N N . PRO A 1 225 ? -4.243 10.636 3.549 1.00 90.44 225 PRO A N 1
ATOM 1774 C CA . PRO A 1 225 ? -4.549 10.626 2.121 1.00 90.44 225 PRO A CA 1
ATOM 1775 C C . PRO A 1 225 ? -5.725 11.570 1.808 1.00 90.44 225 PRO A C 1
ATOM 1777 O O . PRO A 1 225 ? -6.866 11.145 1.659 1.00 90.44 225 PRO A O 1
ATOM 1780 N N . LEU A 1 226 ? -5.465 12.881 1.746 1.00 92.19 226 LEU A N 1
ATOM 1781 C CA . LEU A 1 226 ? -6.472 13.901 1.414 1.00 92.19 226 LEU A CA 1
ATOM 1782 C C . LEU A 1 226 ? -6.879 13.866 -0.059 1.00 92.19 226 LEU A C 1
ATOM 1784 O O . LEU A 1 226 ? -7.986 14.271 -0.407 1.00 92.19 226 LEU A O 1
ATOM 1788 N N . THR A 1 227 ? -5.951 13.440 -0.908 1.00 92.88 227 THR A N 1
ATOM 1789 C CA . THR A 1 227 ? -6.128 13.266 -2.348 1.00 92.88 227 THR A CA 1
ATOM 1790 C C . THR A 1 227 ? -5.552 11.914 -2.746 1.00 92.88 227 THR A C 1
ATOM 1792 O O . THR A 1 227 ? -4.667 11.400 -2.060 1.00 92.88 227 THR A O 1
ATOM 1795 N N . LEU A 1 228 ? -6.076 11.334 -3.825 1.00 95.50 228 LEU A N 1
ATOM 1796 C CA . LEU A 1 228 ? -5.633 10.051 -4.358 1.00 95.50 228 LEU A CA 1
ATOM 1797 C C . LEU A 1 228 ? -5.327 10.207 -5.848 1.00 95.50 228 LEU A C 1
ATOM 1799 O O . LEU A 1 228 ? -6.233 10.465 -6.638 1.00 95.50 228 LEU A O 1
ATOM 1803 N N . SER A 1 229 ? -4.065 10.023 -6.221 1.00 94.88 229 SER A N 1
ATOM 1804 C CA . SER A 1 229 ? -3.644 9.927 -7.616 1.00 94.88 229 SER A CA 1
ATOM 1805 C C . SER A 1 229 ? -3.875 8.505 -8.109 1.00 94.88 229 SER A C 1
ATOM 1807 O O . SER A 1 229 ? -3.266 7.560 -7.608 1.00 94.88 229 SER A O 1
ATOM 1809 N N . THR A 1 230 ? -4.775 8.348 -9.076 1.00 94.81 230 THR A N 1
ATOM 1810 C CA . THR A 1 230 ? -5.136 7.040 -9.641 1.00 94.81 230 THR A CA 1
ATOM 1811 C C . THR A 1 230 ? -4.282 6.652 -10.838 1.00 94.81 230 THR A C 1
ATOM 1813 O O . THR A 1 230 ? -4.129 5.463 -11.094 1.00 94.81 230 THR A O 1
ATOM 1816 N N . ARG A 1 231 ? -3.713 7.637 -11.539 1.00 93.06 231 ARG A N 1
ATOM 1817 C CA . ARG A 1 231 ? -2.826 7.458 -12.690 1.00 93.06 231 ARG A CA 1
ATOM 1818 C C . ARG A 1 231 ? -1.569 8.292 -12.511 1.00 93.06 231 ARG A C 1
ATOM 1820 O O . ARG A 1 231 ? -1.636 9.397 -11.970 1.00 93.06 231 ARG A O 1
ATOM 1827 N N . LEU A 1 232 ? -0.441 7.768 -12.973 1.00 88.62 232 LEU A N 1
ATOM 1828 C CA . LEU A 1 232 ? 0.814 8.509 -13.008 1.00 88.62 232 LEU A CA 1
ATOM 1829 C C . LEU A 1 232 ? 0.957 9.231 -14.343 1.00 88.62 232 LEU A C 1
ATOM 1831 O O . LEU A 1 232 ? 0.877 8.604 -15.389 1.00 88.62 232 LEU A O 1
ATOM 1835 N N . ASN A 1 233 ? 1.221 10.534 -14.301 1.00 85.75 233 ASN A N 1
ATOM 1836 C CA . ASN A 1 233 ? 1.684 11.287 -15.460 1.00 85.75 233 ASN A CA 1
ATOM 1837 C C . ASN A 1 233 ? 3.180 11.593 -15.278 1.00 85.75 233 ASN A C 1
ATOM 1839 O O . ASN A 1 233 ? 3.500 12.425 -14.426 1.00 85.75 233 ASN A O 1
ATOM 1843 N N . PRO A 1 234 ? 4.098 10.963 -16.040 1.00 78.62 234 PRO A N 1
ATOM 1844 C CA . PRO A 1 234 ? 5.537 11.190 -15.913 1.00 78.62 234 PRO A CA 1
ATOM 1845 C C . PRO A 1 234 ? 5.960 12.657 -16.033 1.00 78.62 234 PRO A C 1
ATOM 1847 O O . PRO A 1 234 ? 6.952 13.050 -15.425 1.00 78.62 234 PRO A O 1
ATOM 1850 N N . GLU A 1 235 ? 5.206 13.478 -16.767 1.00 80.06 235 GLU A N 1
ATOM 1851 C CA . GLU A 1 235 ? 5.502 14.906 -16.941 1.00 80.06 235 GLU A CA 1
ATOM 1852 C C . GLU A 1 235 ? 5.276 15.732 -15.664 1.00 80.06 235 GLU A C 1
ATOM 1854 O O . GLU A 1 235 ? 5.881 16.790 -15.488 1.00 80.06 235 GLU A O 1
ATOM 1859 N N . GLU A 1 236 ? 4.435 15.242 -14.750 1.00 82.06 236 GLU A N 1
ATOM 1860 C CA . GLU A 1 236 ? 4.104 15.898 -13.478 1.00 82.06 236 GLU A CA 1
ATOM 1861 C C . GLU A 1 236 ? 4.987 15.425 -12.313 1.00 82.06 236 GLU A C 1
ATOM 1863 O O . GLU A 1 236 ? 4.899 15.953 -11.196 1.00 82.06 236 GLU A O 1
ATOM 1868 N N . LEU A 1 237 ? 5.837 14.424 -12.558 1.00 82.56 237 LEU A N 1
ATOM 1869 C CA . LEU A 1 237 ? 6.688 13.815 -11.544 1.00 82.56 237 LEU A CA 1
ATOM 1870 C C . LEU A 1 237 ? 7.930 14.649 -11.240 1.00 82.56 237 LEU A C 1
ATOM 1872 O O . LEU A 1 237 ? 8.308 15.586 -11.949 1.00 82.56 237 LEU A O 1
ATOM 1876 N N . ASP A 1 238 ? 8.584 14.284 -10.140 1.00 81.25 238 ASP A N 1
ATOM 1877 C CA . ASP A 1 238 ? 9.851 14.891 -9.775 1.00 81.25 238 ASP A CA 1
ATOM 1878 C C . ASP A 1 238 ? 10.930 14.671 -10.852 1.00 81.25 238 ASP A C 1
ATOM 1880 O O . ASP A 1 238 ? 11.019 13.626 -11.502 1.00 81.25 238 ASP A O 1
ATOM 1884 N N . LYS A 1 239 ? 11.781 15.685 -11.032 1.00 78.88 239 LYS A N 1
ATOM 1885 C CA . LYS A 1 239 ? 12.819 15.711 -12.066 1.00 78.88 239 LYS A CA 1
ATOM 1886 C C . LYS A 1 239 ? 13.920 14.683 -11.835 1.00 78.88 239 LYS A C 1
ATOM 1888 O O . LYS A 1 239 ? 14.642 14.405 -12.796 1.00 78.88 239 LYS A O 1
ATOM 1893 N N . GLU A 1 240 ? 14.090 14.191 -10.609 1.00 82.88 240 GLU A N 1
ATOM 1894 C CA . GLU A 1 240 ? 15.099 13.193 -10.263 1.00 82.88 240 GLU A CA 1
ATOM 1895 C C . GLU A 1 240 ? 14.818 11.847 -10.931 1.00 82.88 240 GLU A C 1
ATOM 1897 O O . GLU A 1 240 ? 15.689 11.328 -11.627 1.00 82.88 240 GLU A O 1
ATOM 1902 N N . ALA A 1 241 ? 13.582 11.346 -10.855 1.00 78.19 241 ALA A N 1
ATOM 1903 C CA . ALA A 1 241 ? 13.207 10.093 -11.517 1.00 78.19 241 ALA A CA 1
ATOM 1904 C C . ALA A 1 241 ? 13.302 10.164 -13.043 1.00 78.19 241 ALA A C 1
ATOM 1906 O O . ALA A 1 241 ? 13.445 9.137 -13.706 1.00 78.19 241 ALA A O 1
ATOM 1907 N N . LEU A 1 242 ? 13.276 11.375 -13.606 1.00 75.69 242 LEU A N 1
ATOM 1908 C CA . LEU A 1 242 ? 13.457 11.593 -15.035 1.00 75.69 242 LEU A CA 1
ATOM 1909 C C . LEU A 1 242 ? 14.950 11.515 -15.482 1.00 75.69 242 LEU A C 1
ATOM 1911 O O . LEU A 1 242 ? 15.268 11.485 -16.676 1.00 75.69 242 LEU A O 1
ATOM 1915 N N . ASN A 1 243 ? 15.889 11.494 -14.530 1.00 81.25 243 ASN A N 1
ATOM 1916 C CA . ASN A 1 243 ? 17.335 11.402 -14.774 1.00 81.25 243 ASN A CA 1
ATOM 1917 C C . ASN A 1 243 ? 17.899 9.979 -14.620 1.00 81.25 243 ASN A C 1
ATOM 1919 O O . ASN A 1 243 ? 19.117 9.820 -14.594 1.00 81.25 243 ASN A O 1
ATOM 1923 N N . VAL A 1 244 ? 17.047 8.961 -14.498 1.00 81.69 244 VAL A N 1
ATOM 1924 C CA . VAL A 1 244 ? 17.498 7.566 -14.464 1.00 81.69 244 VAL A CA 1
ATOM 1925 C C . VAL A 1 244 ? 17.957 7.163 -15.865 1.00 81.69 244 VAL A C 1
ATOM 1927 O O . VAL A 1 244 ? 17.223 7.364 -16.833 1.00 81.69 244 VAL A O 1
ATOM 1930 N N . ASP A 1 245 ? 19.167 6.613 -15.969 1.00 83.38 245 ASP A N 1
ATOM 1931 C CA . ASP A 1 245 ? 19.681 6.054 -17.220 1.00 83.38 245 ASP A CA 1
ATOM 1932 C C . ASP A 1 245 ? 18.901 4.773 -17.569 1.00 83.38 245 ASP A C 1
ATOM 1934 O O . ASP A 1 245 ? 18.869 3.826 -16.784 1.00 83.38 245 ASP A O 1
ATOM 1938 N N . THR A 1 246 ? 18.297 4.730 -18.757 1.00 80.38 246 THR A N 1
ATOM 1939 C CA . THR A 1 246 ? 17.502 3.595 -19.268 1.00 80.38 246 THR A CA 1
ATOM 1940 C C . THR A 1 246 ? 18.237 2.803 -20.353 1.00 80.38 246 THR A C 1
ATOM 1942 O O . THR A 1 246 ? 17.690 1.877 -20.944 1.00 80.38 246 THR A O 1
ATOM 1945 N N . SER A 1 247 ? 19.487 3.163 -20.662 1.00 79.62 247 SER A N 1
ATOM 1946 C CA . SER A 1 247 ? 20.265 2.493 -21.707 1.00 79.62 247 SER A CA 1
ATOM 1947 C C . SER A 1 247 ? 20.691 1.087 -21.275 1.00 79.62 247 SER A C 1
ATOM 1949 O O . SER A 1 247 ? 21.313 0.921 -20.229 1.00 79.62 247 SER A O 1
ATOM 1951 N N . TRP A 1 248 ? 20.487 0.091 -22.143 1.00 79.19 248 TRP A N 1
ATOM 1952 C CA . TRP A 1 248 ? 20.976 -1.281 -21.941 1.00 79.19 248 TRP A CA 1
ATOM 1953 C C . TRP A 1 248 ? 22.498 -1.371 -21.745 1.00 79.19 248 TRP A C 1
ATOM 1955 O O . TRP A 1 248 ? 23.003 -2.281 -21.088 1.00 79.19 248 TRP A O 1
ATOM 1965 N N . TRP A 1 249 ? 23.254 -0.435 -22.325 1.00 81.00 249 TRP A N 1
ATOM 1966 C CA . TRP A 1 249 ? 24.696 -0.338 -22.143 1.00 81.00 249 TRP A CA 1
ATOM 1967 C C . TRP A 1 249 ? 25.211 1.081 -22.280 1.00 81.00 249 TRP A C 1
ATOM 1969 O O . TRP A 1 249 ? 24.702 1.921 -23.026 1.00 81.00 249 TRP A O 1
ATOM 1979 N N . TYR A 1 250 ? 26.351 1.296 -21.637 1.00 81.00 250 TYR A N 1
ATOM 1980 C CA . TYR A 1 250 ? 27.098 2.524 -21.766 1.00 81.00 250 TYR A CA 1
ATOM 1981 C C . TYR A 1 250 ? 28.020 2.506 -22.996 1.00 81.00 250 TYR A C 1
ATOM 1983 O O . TYR A 1 250 ? 28.972 1.732 -23.093 1.00 81.00 250 TYR A O 1
ATOM 1991 N N . HIS A 1 251 ? 27.763 3.396 -23.957 1.00 78.94 251 HIS A N 1
ATOM 1992 C CA . HIS A 1 251 ? 28.550 3.535 -25.176 1.00 78.94 251 HIS A CA 1
ATOM 1993 C C . HIS A 1 251 ? 30.023 3.883 -24.891 1.00 78.94 251 HIS A C 1
ATOM 1995 O O . HIS A 1 251 ? 30.353 4.802 -24.132 1.00 78.94 251 HIS A O 1
ATOM 2001 N N . ARG A 1 252 ? 30.941 3.204 -25.596 1.00 82.31 252 ARG A N 1
ATOM 2002 C CA . ARG A 1 252 ? 32.400 3.343 -25.423 1.00 82.31 252 ARG A CA 1
ATOM 2003 C C . ARG A 1 252 ? 32.892 4.789 -25.535 1.00 82.31 252 ARG A C 1
ATOM 2005 O O . ARG A 1 252 ? 33.855 5.160 -24.864 1.00 82.31 252 ARG A O 1
ATOM 2012 N N . ARG A 1 253 ? 32.269 5.609 -26.390 1.00 77.12 253 ARG A N 1
ATOM 2013 C CA . ARG A 1 253 ? 32.626 7.033 -26.551 1.00 77.12 253 ARG A CA 1
ATOM 2014 C C . ARG A 1 253 ? 32.397 7.820 -25.260 1.00 77.12 253 ARG A C 1
ATOM 2016 O O . ARG A 1 253 ? 33.279 8.580 -24.876 1.00 77.12 253 ARG A O 1
ATOM 2023 N N . SER A 1 254 ? 31.274 7.601 -24.581 1.00 74.31 254 SER A N 1
ATOM 2024 C CA . SER A 1 254 ? 30.960 8.255 -23.308 1.00 74.31 254 SER A CA 1
ATOM 2025 C C . SER A 1 254 ? 31.958 7.846 -22.223 1.00 74.31 254 SER A C 1
ATOM 2027 O O . SER A 1 254 ? 32.508 8.704 -21.539 1.00 74.31 254 SER A O 1
ATOM 2029 N N . LEU A 1 255 ? 32.306 6.554 -22.152 1.00 79.50 255 LEU A N 1
ATOM 2030 C CA . LEU A 1 255 ? 33.321 6.042 -21.220 1.00 79.50 255 LEU A CA 1
ATOM 2031 C C . LEU A 1 255 ? 34.715 6.644 -21.465 1.00 79.50 255 LEU A C 1
ATOM 2033 O O . LEU A 1 255 ? 35.434 6.968 -20.523 1.00 79.50 255 LEU A O 1
ATOM 2037 N N . LYS A 1 256 ? 35.114 6.820 -22.731 1.00 81.56 256 LYS A N 1
ATOM 2038 C CA . LYS A 1 256 ? 36.372 7.506 -23.075 1.00 81.56 256 LYS A CA 1
ATOM 2039 C C . LYS A 1 256 ? 36.336 8.980 -22.680 1.00 81.56 256 LYS A C 1
ATOM 2041 O O . LYS A 1 256 ? 37.341 9.494 -22.202 1.00 81.56 256 LYS A O 1
ATOM 2046 N N . GLN A 1 257 ? 35.195 9.642 -22.861 1.00 77.00 257 GLN A N 1
ATOM 2047 C CA . GLN A 1 257 ? 35.044 11.054 -22.529 1.00 77.00 257 GLN A CA 1
ATOM 2048 C C . GLN A 1 257 ? 35.112 11.306 -21.021 1.00 77.00 257 GLN A C 1
ATOM 2050 O O . GLN A 1 257 ? 35.694 12.311 -20.624 1.00 77.00 257 GLN A O 1
ATOM 2055 N N . LEU A 1 258 ? 34.615 10.382 -20.191 1.00 80.94 258 LEU A N 1
ATOM 2056 C CA . LEU A 1 258 ? 34.741 10.461 -18.730 1.00 80.94 258 LEU A CA 1
ATOM 2057 C C . LEU A 1 258 ? 36.201 10.558 -18.258 1.00 80.94 258 LEU A C 1
ATOM 2059 O O . LEU A 1 258 ? 36.466 11.196 -17.247 1.00 80.94 258 LEU A O 1
ATOM 2063 N N . LYS A 1 259 ? 37.162 10.002 -19.015 1.00 79.88 259 LYS A N 1
ATOM 2064 C CA . LYS A 1 259 ? 38.601 10.140 -18.713 1.00 79.88 259 LYS A CA 1
ATOM 2065 C C . LYS A 1 259 ? 39.143 11.551 -18.958 1.00 79.88 259 LYS A C 1
ATOM 2067 O O . LYS A 1 259 ? 40.185 11.904 -18.420 1.00 79.88 259 LYS A O 1
ATOM 2072 N N . ILE A 1 260 ? 38.479 12.320 -19.819 1.00 82.00 260 ILE A N 1
ATOM 2073 C CA . ILE A 1 260 ? 38.895 13.667 -20.230 1.00 82.00 260 ILE A CA 1
ATOM 2074 C C . ILE A 1 260 ? 38.127 14.719 -19.425 1.00 82.00 260 ILE A C 1
ATOM 2076 O O . ILE A 1 260 ? 38.685 15.737 -19.027 1.00 82.00 260 ILE A O 1
ATOM 2080 N N . ASN A 1 261 ? 36.836 14.488 -19.193 1.00 73.44 261 ASN A N 1
ATOM 2081 C CA . ASN A 1 261 ? 35.954 15.411 -18.503 1.00 73.44 261 ASN A CA 1
ATOM 2082 C C . ASN A 1 261 ? 35.019 14.644 -17.568 1.00 73.44 261 ASN A C 1
ATOM 2084 O O . ASN A 1 261 ? 34.178 13.865 -18.012 1.00 73.44 261 ASN A O 1
ATOM 2088 N N . HIS A 1 262 ? 35.154 14.926 -16.278 1.00 75.06 262 HIS A N 1
ATOM 2089 C CA . HIS A 1 262 ? 34.412 14.263 -15.211 1.00 75.06 262 HIS A CA 1
ATOM 2090 C C . HIS A 1 262 ? 33.003 14.842 -15.012 1.00 75.06 262 HIS A C 1
ATOM 2092 O O . HIS A 1 262 ? 32.232 14.299 -14.229 1.00 75.06 262 HIS A O 1
ATOM 2098 N N . ASN A 1 263 ? 32.650 15.945 -15.687 1.00 80.19 263 ASN A N 1
ATOM 2099 C CA . ASN A 1 263 ? 31.318 16.530 -15.569 1.00 80.19 263 ASN A CA 1
ATOM 2100 C C . ASN A 1 263 ? 30.313 15.786 -16.478 1.00 80.19 263 ASN A C 1
ATOM 2102 O O . ASN A 1 263 ? 30.408 15.922 -17.705 1.00 80.19 263 ASN A O 1
ATOM 2106 N N . PRO A 1 264 ? 29.316 15.076 -15.911 1.00 71.25 264 PRO A N 1
ATOM 2107 C CA . PRO A 1 264 ? 28.355 14.284 -16.681 1.00 71.25 264 PRO A CA 1
ATOM 2108 C C . PRO A 1 264 ? 27.482 15.139 -17.612 1.00 71.25 264 PRO A C 1
ATOM 2110 O O . PRO A 1 264 ? 27.109 14.687 -18.691 1.00 71.25 264 PRO A O 1
ATOM 2113 N N . MET A 1 265 ? 27.240 16.412 -17.276 1.00 72.19 265 MET A N 1
ATOM 2114 C CA . MET A 1 265 ? 26.451 17.336 -18.106 1.00 72.19 265 MET A CA 1
ATOM 2115 C C . MET A 1 265 ? 27.149 17.731 -19.414 1.00 72.19 265 MET A C 1
ATOM 2117 O O . MET A 1 265 ? 26.525 18.323 -20.291 1.00 72.19 265 MET A O 1
ATOM 2121 N N . LYS A 1 266 ? 28.450 17.445 -19.543 1.00 67.69 266 LYS A N 1
ATOM 2122 C CA . LYS A 1 266 ? 29.271 17.784 -20.713 1.00 67.69 266 LYS A CA 1
ATOM 2123 C C . LYS A 1 266 ? 29.575 16.567 -21.595 1.00 67.69 266 LYS A C 1
ATOM 2125 O O . LYS A 1 266 ? 30.424 16.661 -22.484 1.00 67.69 266 LYS A O 1
ATOM 2130 N N . LEU A 1 267 ? 28.931 15.425 -21.346 1.00 62.72 267 LEU A N 1
ATOM 2131 C CA . LEU A 1 267 ? 29.087 14.240 -22.184 1.00 62.72 267 LEU A CA 1
ATOM 2132 C C . LEU A 1 267 ? 28.3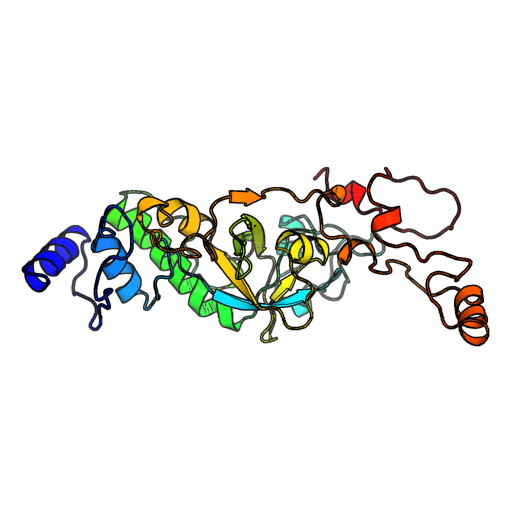29 14.429 -23.516 1.00 62.72 267 LEU A C 1
ATOM 2134 O O . LEU A 1 267 ? 27.181 14.866 -23.513 1.00 62.72 267 LEU A O 1
ATOM 2138 N N . PRO A 1 268 ? 28.955 14.116 -24.668 1.00 48.81 268 PRO A N 1
ATOM 2139 C CA . PRO A 1 268 ? 28.399 14.387 -25.999 1.00 48.81 268 PRO A CA 1
ATOM 2140 C C . PRO A 1 268 ? 27.253 13.446 -26.394 1.00 48.81 268 PRO A C 1
ATOM 2142 O O . PRO A 1 268 ? 26.566 13.704 -27.376 1.00 48.81 268 PRO A O 1
ATOM 2145 N N . ILE A 1 269 ? 27.072 12.346 -25.661 1.00 53.75 269 ILE A N 1
ATOM 2146 C CA . ILE A 1 269 ? 25.942 11.430 -25.797 1.00 53.75 269 ILE A CA 1
ATOM 2147 C C . ILE A 1 269 ? 25.170 11.558 -24.490 1.00 53.75 269 ILE A C 1
ATOM 2149 O O . ILE A 1 269 ? 25.689 11.173 -23.440 1.00 53.75 269 ILE A O 1
ATOM 2153 N N . ARG A 1 270 ? 23.958 12.121 -24.549 1.00 51.94 270 ARG A N 1
ATOM 2154 C CA . ARG A 1 270 ? 22.997 11.933 -23.462 1.00 51.94 270 ARG A CA 1
ATOM 2155 C C . ARG A 1 270 ? 22.612 10.463 -23.474 1.00 51.94 270 ARG A C 1
ATOM 2157 O O . ARG A 1 270 ? 22.193 9.954 -24.512 1.00 51.94 270 ARG A O 1
ATOM 2164 N N . TRP A 1 271 ? 22.803 9.797 -22.345 1.00 50.78 271 TRP A N 1
ATOM 2165 C CA . TRP A 1 271 ? 22.182 8.506 -22.082 1.00 50.78 271 TRP A CA 1
ATOM 2166 C C . TRP A 1 271 ? 20.680 8.620 -22.347 1.00 50.78 271 TRP A C 1
ATOM 2168 O O . TRP A 1 271 ? 20.112 9.698 -22.129 1.00 50.78 271 TRP A O 1
ATOM 2178 N N . THR A 1 272 ? 20.044 7.560 -22.858 1.00 53.34 272 THR A N 1
ATOM 2179 C CA . THR A 1 272 ? 18.577 7.535 -22.828 1.00 53.34 272 THR A CA 1
ATOM 2180 C C . THR A 1 272 ? 18.191 7.666 -21.366 1.00 53.34 272 THR A C 1
ATOM 2182 O O . THR A 1 272 ? 18.651 6.901 -20.520 1.00 53.34 272 THR A O 1
ATOM 2185 N N . SER A 1 273 ? 17.472 8.736 -21.063 1.00 51.19 273 SER A N 1
ATOM 2186 C CA . SER A 1 273 ? 16.934 8.988 -19.742 1.00 51.19 273 SER A CA 1
ATOM 2187 C C . SER A 1 273 ? 15.433 9.095 -19.891 1.00 51.19 273 SER A C 1
ATOM 2189 O O . SER A 1 273 ? 14.933 9.469 -20.955 1.00 51.19 273 SER A O 1
ATOM 2191 N N . SER A 1 274 ? 14.709 8.837 -18.816 1.00 51.25 274 SER A N 1
ATOM 2192 C CA . SER A 1 274 ? 13.249 8.934 -18.795 1.00 51.25 274 SER A CA 1
ATOM 2193 C C . SER A 1 274 ? 12.724 10.317 -19.247 1.00 51.25 274 SER A C 1
ATOM 2195 O O . SER A 1 274 ? 11.663 10.379 -19.861 1.00 51.25 274 SER A O 1
ATOM 2197 N N . LYS A 1 275 ? 13.490 11.421 -19.094 1.00 45.53 275 LYS A N 1
ATOM 2198 C CA . LYS A 1 275 ? 13.194 12.742 -19.728 1.00 45.53 275 LYS A CA 1
ATOM 2199 C C . LYS A 1 275 ? 13.097 12.713 -21.255 1.00 45.53 275 LYS A C 1
ATOM 2201 O O . LYS A 1 275 ? 12.426 13.559 -21.832 1.00 45.53 275 LYS A O 1
ATOM 2206 N N . GLY A 1 276 ? 13.870 11.859 -21.920 1.00 43.56 276 GLY A N 1
ATOM 2207 C CA . GLY A 1 276 ? 13.903 11.764 -23.382 1.00 43.56 276 GLY A CA 1
ATOM 2208 C C . GLY A 1 276 ? 12.734 10.968 -23.965 1.00 43.56 276 GLY A C 1
ATOM 2209 O O . GLY A 1 276 ? 12.473 11.074 -25.163 1.00 43.56 276 GLY A O 1
ATOM 2210 N N . GLU A 1 277 ? 12.052 10.193 -23.121 1.00 49.34 277 GLU A N 1
ATOM 2211 C CA . GLU A 1 277 ? 10.957 9.291 -23.488 1.00 49.34 277 GLU A CA 1
ATOM 2212 C C . GLU A 1 277 ? 9.581 9.820 -23.059 1.00 49.34 277 GLU A C 1
ATOM 2214 O O . GLU A 1 277 ? 8.580 9.441 -23.664 1.00 49.34 277 GLU A O 1
ATOM 2219 N N . SER A 1 278 ? 9.515 10.738 -22.083 1.00 39.38 278 SER A N 1
ATOM 2220 C CA . SER A 1 278 ? 8.284 11.447 -21.712 1.00 39.38 278 SER A CA 1
ATOM 2221 C C . SER A 1 278 ? 7.757 12.255 -22.908 1.00 39.38 278 SER A C 1
ATOM 2223 O O . SER A 1 278 ? 8.342 13.284 -23.257 1.00 39.38 278 SER A O 1
ATOM 2225 N N . GLY A 1 279 ? 6.701 11.761 -23.565 1.00 39.25 279 GLY A N 1
ATOM 2226 C CA . GLY A 1 279 ? 6.050 12.409 -24.709 1.00 39.25 279 GLY A CA 1
ATOM 2227 C C . GLY A 1 279 ? 6.364 11.822 -26.094 1.00 39.25 279 GLY A C 1
ATOM 2228 O O . GLY A 1 279 ? 5.930 12.394 -27.095 1.00 39.25 279 GLY A O 1
ATOM 2229 N N . ARG A 1 280 ? 7.098 10.703 -26.207 1.00 36.66 280 ARG A N 1
ATOM 2230 C CA . ARG A 1 280 ? 7.323 10.024 -27.501 1.00 36.66 280 ARG A CA 1
ATOM 2231 C C . ARG A 1 280 ? 6.437 8.786 -27.645 1.00 36.66 280 ARG A C 1
ATOM 2233 O O . ARG A 1 280 ? 6.622 7.810 -26.927 1.00 36.66 280 ARG A O 1
ATOM 2240 N N . SER A 1 281 ? 5.529 8.795 -28.626 1.00 30.16 281 SER A N 1
ATOM 2241 C CA . SER A 1 281 ? 4.962 7.555 -29.169 1.00 30.16 281 SER A CA 1
ATOM 2242 C C . SER A 1 281 ? 6.072 6.732 -29.836 1.00 30.16 281 SER A C 1
ATOM 2244 O O . SER A 1 281 ? 7.092 7.280 -30.256 1.00 30.16 281 SER A O 1
ATOM 2246 N N . ALA A 1 282 ? 5.896 5.409 -29.870 1.00 33.53 282 ALA A N 1
ATOM 2247 C CA . ALA A 1 282 ? 6.906 4.402 -30.194 1.00 33.53 282 ALA A CA 1
ATOM 2248 C C . ALA A 1 282 ? 7.490 4.470 -31.612 1.00 33.53 282 ALA A C 1
ATOM 2250 O O . ALA A 1 282 ? 7.273 3.571 -32.412 1.00 33.53 282 ALA A O 1
ATOM 2251 N N . GLN A 1 283 ? 8.269 5.503 -31.920 1.00 27.50 283 GLN A N 1
ATOM 2252 C CA . GLN A 1 283 ? 9.171 5.549 -33.063 1.00 27.50 283 GLN A CA 1
ATOM 2253 C C . GLN A 1 283 ? 10.380 6.425 -32.713 1.00 27.50 283 GLN A C 1
ATOM 2255 O O . GLN A 1 283 ? 10.317 7.651 -32.742 1.00 27.50 283 GLN A O 1
ATOM 2260 N N . SER A 1 284 ? 11.516 5.800 -32.401 1.00 27.08 284 SER A N 1
ATOM 2261 C CA . SER A 1 284 ? 12.814 6.432 -32.643 1.00 27.08 284 SER A CA 1
ATOM 2262 C C . SER A 1 284 ? 13.642 5.529 -33.547 1.00 27.08 284 SER A C 1
ATOM 2264 O O . SER A 1 284 ? 14.423 4.693 -33.092 1.00 27.08 284 SER A O 1
ATOM 2266 N N . GLU A 1 285 ? 13.430 5.712 -34.847 1.00 27.72 285 GLU A N 1
ATOM 2267 C CA . GLU A 1 285 ? 14.408 5.418 -35.889 1.00 27.72 285 GLU A CA 1
ATOM 2268 C C . GLU A 1 285 ? 15.672 6.246 -35.593 1.00 27.72 285 GLU A C 1
ATOM 2270 O O . GLU A 1 285 ? 15.673 7.440 -35.856 1.00 27.72 285 GLU A O 1
ATOM 2275 N N . ASP A 1 286 ? 16.684 5.666 -34.929 1.00 31.20 286 ASP A N 1
ATOM 2276 C CA . ASP A 1 286 ? 18.113 5.925 -35.237 1.00 31.20 286 ASP A CA 1
ATOM 2277 C C . ASP A 1 286 ? 19.134 5.226 -34.316 1.00 31.20 286 ASP A C 1
ATOM 2279 O O . ASP A 1 286 ? 20.340 5.349 -34.527 1.00 31.20 286 ASP A O 1
ATOM 2283 N N . THR A 1 287 ? 18.723 4.468 -33.293 1.00 31.75 287 THR A N 1
ATOM 2284 C CA . THR A 1 287 ? 19.694 3.793 -32.401 1.00 31.75 287 THR A CA 1
ATOM 2285 C C . THR A 1 287 ? 19.765 2.281 -32.559 1.00 31.75 287 THR A C 1
ATOM 2287 O O . THR A 1 287 ? 20.674 1.676 -32.000 1.00 31.75 287 THR A O 1
ATOM 2290 N N . GLY A 1 288 ? 18.879 1.656 -33.343 1.00 26.17 288 GLY A N 1
ATOM 2291 C CA . GLY A 1 288 ? 18.903 0.205 -33.576 1.00 26.17 288 GLY A CA 1
ATOM 2292 C C . GLY A 1 288 ? 18.732 -0.638 -32.308 1.00 26.17 288 GLY A C 1
ATOM 2293 O O . GLY A 1 288 ? 19.033 -1.828 -32.339 1.00 26.17 288 GLY A O 1
ATOM 2294 N N . LEU A 1 289 ? 18.272 -0.035 -31.205 1.00 32.44 289 LEU A N 1
ATOM 2295 C CA . LEU A 1 289 ? 18.046 -0.701 -29.928 1.00 32.44 289 LEU A CA 1
ATOM 2296 C C . LEU A 1 289 ? 16.573 -0.667 -29.564 1.00 32.44 289 LEU A C 1
ATOM 2298 O O . LEU A 1 289 ? 15.976 0.408 -29.629 1.00 32.44 289 LEU A O 1
ATOM 2302 N N . PRO A 1 290 ? 15.989 -1.805 -29.158 1.00 29.61 290 PRO A N 1
ATOM 2303 C CA . PRO A 1 290 ? 14.657 -1.810 -28.595 1.00 29.61 290 PRO A CA 1
ATOM 2304 C C . PRO A 1 290 ? 14.725 -1.133 -27.221 1.00 29.61 290 PRO A C 1
ATOM 2306 O O . PRO A 1 290 ? 15.107 -1.727 -26.215 1.00 29.61 290 PRO A O 1
ATOM 2309 N N . THR A 1 291 ? 14.402 0.153 -27.187 1.00 39.31 291 THR A N 1
ATOM 2310 C CA . THR A 1 291 ? 13.883 0.811 -25.990 1.00 39.31 291 THR A CA 1
ATOM 2311 C C . THR A 1 291 ? 12.377 0.887 -26.185 1.00 39.31 291 THR A C 1
ATOM 2313 O O . THR A 1 291 ? 11.913 1.633 -27.049 1.00 39.31 291 THR A O 1
ATOM 2316 N N . MET A 1 292 ? 11.618 0.075 -25.446 1.00 38.09 292 MET A N 1
ATOM 2317 C CA . MET A 1 292 ? 10.173 0.270 -25.324 1.00 38.09 292 MET A CA 1
ATOM 2318 C C . MET A 1 292 ? 9.968 1.586 -24.563 1.00 38.09 292 MET A C 1
ATOM 2320 O O . MET A 1 292 ? 10.462 1.708 -23.445 1.00 38.09 292 MET A O 1
ATOM 2324 N N . PRO A 1 293 ? 9.343 2.613 -25.162 1.00 37.22 293 PRO A N 1
ATOM 2325 C CA . PRO A 1 293 ? 9.177 3.890 -24.487 1.00 37.22 293 PRO A CA 1
ATOM 2326 C C . PRO A 1 293 ? 8.136 3.776 -23.374 1.00 37.22 293 PRO A C 1
ATOM 2328 O O . PRO A 1 293 ? 7.080 3.169 -23.562 1.00 37.22 293 PRO A O 1
ATOM 2331 N N . ILE A 1 294 ? 8.389 4.491 -22.274 1.00 38.56 294 ILE A N 1
ATOM 2332 C CA . ILE A 1 294 ? 7.475 4.711 -21.134 1.00 38.56 294 ILE A CA 1
ATOM 2333 C C . ILE A 1 294 ? 6.037 5.075 -21.574 1.00 38.56 294 ILE A C 1
ATOM 2335 O O . ILE A 1 294 ? 5.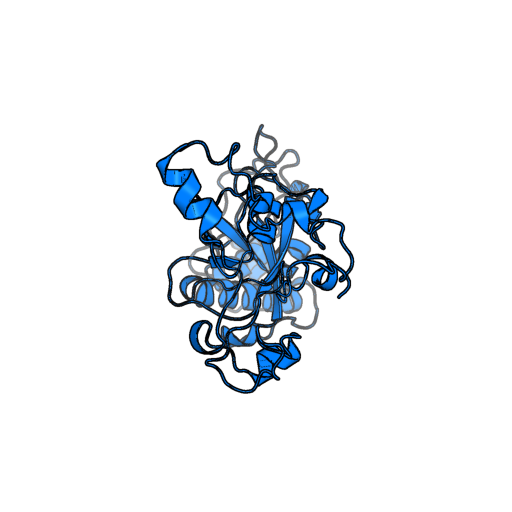078 4.830 -20.849 1.00 38.56 294 ILE A O 1
ATOM 2339 N N . GLN A 1 295 ? 5.858 5.635 -22.774 1.00 29.11 295 GLN A N 1
ATOM 2340 C CA . GLN A 1 295 ? 4.559 6.050 -23.301 1.00 29.11 295 GLN A CA 1
ATOM 2341 C C . GLN A 1 295 ? 3.586 4.888 -23.571 1.00 29.11 295 GLN A C 1
ATOM 2343 O O . GLN A 1 295 ? 2.388 5.079 -23.392 1.00 29.11 295 GLN A O 1
ATOM 2348 N N . LEU A 1 296 ? 4.058 3.686 -23.940 1.00 30.94 296 LEU A N 1
ATOM 2349 C CA . LEU A 1 296 ? 3.154 2.551 -24.216 1.00 30.94 296 LEU A CA 1
ATOM 2350 C C . LEU A 1 296 ? 2.470 2.008 -22.946 1.00 30.94 296 LEU A C 1
ATOM 2352 O O . LEU A 1 296 ? 1.514 1.246 -23.025 1.00 30.94 296 LEU A O 1
ATOM 2356 N N . ILE A 1 297 ? 2.974 2.413 -21.780 1.00 37.12 297 ILE A N 1
ATOM 2357 C CA . ILE A 1 297 ? 2.558 1.952 -20.457 1.00 37.12 297 ILE A CA 1
ATOM 2358 C C . ILE A 1 297 ? 1.427 2.825 -19.877 1.00 37.12 297 ILE A C 1
ATOM 2360 O O . ILE A 1 297 ? 0.736 2.409 -18.954 1.00 37.12 297 ILE A O 1
ATOM 2364 N N . LEU A 1 298 ? 1.207 4.031 -20.415 1.00 30.97 298 LEU A N 1
ATOM 2365 C CA . LEU A 1 298 ? 0.172 4.961 -19.933 1.00 30.97 298 LEU A CA 1
ATOM 2366 C C . LEU A 1 298 ? -1.194 4.783 -20.614 1.00 30.97 298 LEU A C 1
ATOM 2368 O O . LEU A 1 298 ? -2.184 5.340 -20.135 1.00 30.97 298 LEU A O 1
ATOM 2372 N N . ASP A 1 299 ? -1.239 4.020 -21.709 1.00 27.28 299 ASP A N 1
ATOM 2373 C CA . ASP A 1 299 ? -2.441 3.782 -22.519 1.00 27.28 299 ASP A CA 1
ATOM 2374 C C . ASP A 1 299 ? -3.153 2.446 -22.189 1.00 27.28 299 ASP A C 1
ATOM 2376 O O . ASP A 1 299 ? -4.136 2.097 -22.849 1.00 27.28 299 ASP A O 1
ATOM 2380 N N . LEU A 1 300 ? -2.699 1.722 -21.153 1.00 29.36 300 LEU A N 1
ATOM 2381 C CA . LEU A 1 300 ? -3.327 0.515 -20.583 1.00 29.36 300 LEU A CA 1
ATOM 2382 C C . LEU A 1 300 ? -3.794 0.767 -19.141 1.00 29.36 300 LEU A C 1
ATOM 2384 O O . LEU A 1 300 ? -4.864 0.227 -18.776 1.00 29.36 300 LEU A O 1
#

Sequence (300 aa):
MNIPELLETKRIKLGLDRIPKKFKGIKGLTSTERYPEPLEKGILRAKHALPCFKAGTVRFDMIDVPVTHFRAKDIGTSVERLVELGYTHDIDGQPHTRPEQIVELYPQDFIPSRKAEDYLLRASAFIDELLVRFYDMEPFYEAKTADDLVGHLCVGLAPHTSGGVLTRIIGWSNASAGYGHTLYHAAKRRNCDGDEDALILLLDCLLNFSRVLLPSNRGGRMDAPLTLSTRLNPEELDKEALNVDTSWWYHRRSLKQLKINHNPMKLPIRWTSSKGESGRSAQSEDTGLPTMPIQLILDL

Nearest PDB structures (foldseek):
  8ppu-assembly1_B  TM=9.814E-01  e=3.638E-33  Pyrococcus abyssi GE5
  9f29-assembly1_B  TM=9.805E-01  e=3.011E-33  Pyrococcus abyssi GE5
  9f2a-assembly1_B  TM=9.617E-01  e=2.409E-32  Pyroco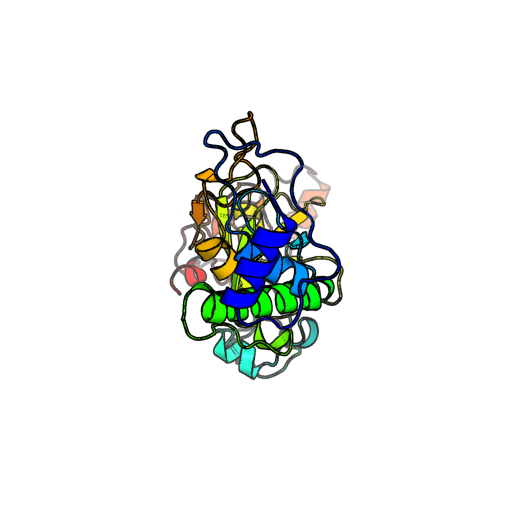ccus abyssi GE5
  6t8h-assembly1_B  TM=9.582E-01  e=8.496E-32  Pyrococcus abyssi
  6knc-assembly1_B  TM=8.942E-01  e=5.792E-30  Thermococcus kodakarensis

pLDDT: mean 85.69, std 18.38, range [26.17, 98.62]

Secondary structure (DSSP, 8-state):
--HHHHHHHHHHHTT-SS--S-----SS--BSS-PPPPHHHHHHHHHTTPPP-GGG---EEEEEEE-SEEEHHHHT--HHHHHHTT--B-TTS-B--STTSEEEPPTTEEE-BGGGHHHHHHHHHHHHHHIIIII----S---SSGGGGTT-EEEEE-TT--EEEEEEE---BSSSEEEE-HHHHHHTT---SS-EEEEEEHHHHHHH--GGGSBSSTTTTTTS-SEEE-S--GGGS-TTGGG-B--SS--HHHHHHHTT---GGG-SSPPPBHHHHTT--S--TTS-S----GGGGS--

Foldseek 3Di:
DPVVVLQVVLCVLLVHPDQQPDQDDDPAFQFPVRDDDPVNLSSLCSVLVFDADFQFFGKDKFAEDADFKDFQVQQVHDQVLVVVVPQQAAPVRHGRDDRRGITTAQQQEKAEAPVCWSVVQSVLVSLQSCCVRPVVHHRDQPDPGSNSQAQFKKWKAFFQAQATEIHGYHGYHNDRHMYHHLLNCQVNVHPSPGGMIIITGPSSLVPRGDPSSFRPDVCSSTPHNPHYHHAGQSVPGDVNQQQDQPDPDDDPQQVVVCVVDVDNVPRPDRGDGLVNQRPDDPDDPDDPDDDPGPVVSRVD